Protein AF-0000000084334534 (afdb_homodimer)

Sequence (246 aa):
MKATKITYWITTAIVALMMLYSASAYLTQPAMAAAFKHLGYPDYFRIELAIGKITGAILLLVPLTARIKEWAYAGFAITFVSAFIAHSASGDPVPNRLMPLIFLILLIVSYITYHKQRKTTVQMKATKITYWITTAIVALMMLYSASAYLTQPAMAAAFKHLGYPDYFRIELAIGKITGAILLLVPLTARIKEWAYAGFAITFVSAFIAHSASGDPVPNRLMPLIFLILLIVSYITYHKQRKTTVQ

Organism: NCBI:txid1302689

Solvent-accessible surface area (backbone atoms only — not comparable to full-atom values): 12436 Å² total; per-residue (Å²): 112,68,64,44,53,51,51,21,51,52,31,42,47,52,53,29,50,50,33,40,50,50,21,51,40,49,74,70,36,70,68,41,54,53,51,35,46,69,56,32,41,39,67,68,55,48,51,51,50,21,54,48,31,42,52,32,28,52,49,65,70,45,96,64,58,69,71,61,40,46,38,28,51,40,52,50,50,53,50,24,54,49,46,25,50,42,28,54,77,56,65,50,58,66,69,67,30,45,49,31,49,54,52,41,51,36,49,50,51,20,50,54,31,49,52,54,51,51,58,57,65,76,98,111,69,65,44,53,50,51,21,51,52,32,43,48,51,53,29,52,50,34,40,51,50,21,50,40,50,75,70,35,68,67,41,55,53,50,35,46,68,57,34,41,40,69,69,54,48,50,50,49,22,54,49,32,42,52,31,27,51,49,64,70,47,96,66,56,69,70,60,39,46,37,27,52,40,53,50,48,52,49,24,54,49,46,25,50,41,29,54,77,56,66,50,59,67,70,66,28,44,47,31,49,55,52,41,51,36,48,51,51,20,50,54,31,50,53,54,50,51,57,58,67,76,98

InterPro domains:
  IPR016944 Uncharacterised conserved protein UCP030066 [PIRSF030066] (1-119)
  IPR032808 DoxX family [PF13564] (10-109)

Secondary structure (DSSP, 8-state):
-HHHHHHHHHHHHHHHHHHHHHHHHHHH-HHHHHHHHHHT--HHHHHHHHHHHHHHHHHHHS---HHHHHHHHHHHHHHHHHHHHHHHHTT--HHHHHHHHHHHHHHHHHHHHHHHHHHHHH-/-HHHHHHHHHHHHHHHHHHHHHHHHHHH-HHHHHHHHHHT--HHHHHHHHHHHHHHHHHHHS---HHHHHHHHHHHHHHHHHHHHHHHHTT--HHHHHHHHHHHHHHHHHHHHHHHHHHHHH-

pLDDT: mean 96.33, std 7.38, range [43.28, 98.94]

Nearest PDB structures (foldseek):
  9h9e-assembly1_C  TM=8.481E-01  e=4.111E-02  Homo sapiens
  8y7f-assembly1_A-2  TM=5.093E-01  e=3.432E+00  Marinitoga sp. 1155
  2yfb-assembly1_A  TM=4.587E-01  e=6.647E+00  Pseudomonas putida KT2440
  4etr-assembly1_A  TM=3.137E-01  e=2.404E+00  Pseudomonas aeruginosa PAO1
  5arn-assembly1_A  TM=5.901E-01  e=5.423E+00  Methylosinus trichosporium OB3b

Structure (mmCIF, N/CA/C/O backbone):
data_AF-0000000084334534-model_v1
#
loop_
_entity.id
_entity.type
_entity.pdbx_description
1 polymer 'DoxX-like family protein'
#
loop_
_atom_site.group_PDB
_atom_site.id
_atom_site.type_symbol
_atom_site.label_atom_id
_atom_site.label_alt_id
_atom_site.label_comp_id
_atom_site.label_asym_id
_atom_site.label_entity_id
_atom_site.label_seq_id
_atom_site.pdbx_PDB_ins_code
_atom_site.Cartn_x
_atom_site.Cartn_y
_atom_site.Cartn_z
_atom_site.occupancy
_atom_site.B_iso_or_equiv
_atom_site.auth_seq_id
_atom_site.auth_comp_id
_atom_site.auth_asym_id
_atom_site.auth_atom_id
_atom_site.pdbx_PDB_model_num
ATOM 1 N N . MET A 1 1 ? -22.375 19.625 10.641 1 80.81 1 MET A N 1
ATOM 2 C CA . MET A 1 1 ? -21.266 19.062 11.414 1 80.81 1 MET A CA 1
ATOM 3 C C . MET A 1 1 ? -21.594 17.641 11.875 1 80.81 1 MET A C 1
ATOM 5 O O . MET A 1 1 ? -20.797 16.734 11.68 1 80.81 1 MET A O 1
ATOM 9 N N . LYS A 1 2 ? -22.922 17.484 12.289 1 90.69 2 LYS A N 1
ATOM 10 C CA . LYS A 1 2 ? -23.344 16.188 12.805 1 90.69 2 LYS A CA 1
ATOM 11 C C . LYS A 1 2 ? -23.422 15.141 11.695 1 90.69 2 LYS A C 1
ATOM 13 O O . LYS A 1 2 ? -22.953 14.008 11.859 1 90.69 2 LYS A O 1
ATOM 18 N N . ALA A 1 3 ? -23.891 15.523 10.531 1 94.88 3 ALA A N 1
ATOM 19 C CA . ALA A 1 3 ? -24.047 14.625 9.391 1 94.88 3 ALA A CA 1
ATOM 20 C C . ALA A 1 3 ? -22.688 14.133 8.891 1 94.88 3 ALA A C 1
ATOM 22 O O . ALA A 1 3 ? -22.547 12.977 8.5 1 94.88 3 ALA A O 1
ATOM 23 N N . THR A 1 4 ? -21.781 14.953 8.898 1 96.44 4 THR A N 1
ATOM 24 C CA . THR A 1 4 ? -20.438 14.602 8.453 1 96.44 4 THR A CA 1
ATOM 25 C C . THR A 1 4 ? -19.812 13.555 9.383 1 96.44 4 THR A C 1
ATOM 27 O O . THR A 1 4 ? -19.219 12.578 8.914 1 96.44 4 THR A O 1
ATOM 30 N N . LYS A 1 5 ? -20 13.758 10.656 1 96.25 5 LYS A N 1
ATOM 31 C CA . LYS A 1 5 ? -19.469 12.82 11.641 1 96.25 5 LYS A CA 1
ATOM 32 C C . LYS A 1 5 ? -20.141 11.453 11.523 1 96.25 5 LYS A C 1
ATOM 34 O O . LYS A 1 5 ? -19.484 10.422 11.602 1 96.25 5 LYS A O 1
ATOM 39 N N . ILE A 1 6 ? -21.391 11.492 11.398 1 97.81 6 ILE A N 1
ATOM 40 C CA . ILE A 1 6 ? -22.156 10.258 11.266 1 97.81 6 ILE A CA 1
ATOM 41 C C . ILE A 1 6 ? -21.734 9.516 10.008 1 97.81 6 ILE A C 1
ATOM 43 O O . ILE A 1 6 ? -21.484 8.312 10.039 1 97.81 6 ILE A O 1
ATOM 47 N N . THR A 1 7 ? -21.688 10.234 8.883 1 98.25 7 THR A N 1
ATOM 48 C CA . THR A 1 7 ? -21.266 9.633 7.617 1 98.25 7 THR A CA 1
ATOM 49 C C . THR A 1 7 ? -19.859 9.039 7.738 1 98.25 7 THR A C 1
ATOM 51 O O . THR A 1 7 ? -19.609 7.93 7.266 1 98.25 7 THR A O 1
ATOM 54 N N . TYR A 1 8 ? -18.984 9.766 8.367 1 98 8 TYR A N 1
ATOM 55 C CA . TYR A 1 8 ? -17.625 9.297 8.578 1 98 8 TYR A CA 1
ATOM 56 C C . TYR A 1 8 ? -17.609 7.961 9.32 1 98 8 TYR A C 1
ATOM 58 O O . TYR A 1 8 ? -17 6.992 8.859 1 98 8 TYR A O 1
ATOM 66 N N . TRP A 1 9 ? -18.344 7.84 10.359 1 97.69 9 TRP A N 1
ATOM 67 C CA . TRP A 1 9 ? -18.266 6.66 11.211 1 97.69 9 TRP A CA 1
ATOM 68 C C . TRP A 1 9 ? -19 5.48 10.586 1 97.69 9 TRP A C 1
ATOM 70 O O . TRP A 1 9 ? -18.594 4.328 10.742 1 97.69 9 TRP A O 1
ATOM 80 N N . ILE A 1 10 ? -20 5.781 9.867 1 98.5 10 ILE A N 1
ATOM 81 C CA . ILE A 1 10 ? -20.734 4.703 9.203 1 98.5 10 ILE A CA 1
ATOM 82 C C . ILE A 1 10 ? -19.844 4.082 8.125 1 98.5 10 ILE A C 1
ATOM 84 O O . ILE A 1 10 ? -19.672 2.859 8.07 1 98.5 10 ILE A O 1
ATOM 88 N N . THR A 1 11 ? -19.297 4.891 7.27 1 98.75 11 THR A N 1
ATOM 89 C CA . THR A 1 11 ? -18.469 4.379 6.18 1 98.75 11 THR A CA 1
ATOM 90 C C . THR A 1 11 ? -17.203 3.748 6.723 1 98.75 11 THR A C 1
ATOM 92 O O . THR A 1 11 ? -16.781 2.682 6.266 1 98.75 11 THR A O 1
ATOM 95 N N . THR A 1 12 ? -16.641 4.355 7.746 1 98.62 12 THR A N 1
ATOM 96 C CA . THR A 1 12 ? -15.422 3.824 8.352 1 98.62 12 THR A CA 1
ATOM 97 C C . THR A 1 12 ? -15.695 2.475 9.016 1 98.62 12 THR A C 1
ATOM 99 O O . THR A 1 12 ? -14.93 1.525 8.836 1 98.62 12 THR A O 1
ATOM 102 N N . ALA A 1 13 ? -16.766 2.354 9.688 1 98.62 13 ALA A N 1
ATOM 103 C CA . ALA A 1 13 ? -17.109 1.116 10.383 1 98.62 13 ALA A CA 1
ATOM 104 C C . ALA A 1 13 ? -17.375 -0.012 9.398 1 98.62 13 ALA A C 1
ATOM 106 O O . ALA A 1 13 ? -16.969 -1.154 9.617 1 98.62 13 ALA A O 1
ATOM 107 N N . ILE A 1 14 ? -18.062 0.32 8.359 1 98.75 14 ILE A N 1
ATOM 108 C CA . ILE A 1 14 ? -18.375 -0.696 7.355 1 98.75 14 ILE A CA 1
ATOM 109 C C . ILE A 1 14 ? -17.078 -1.221 6.75 1 98.75 14 ILE A C 1
ATOM 111 O O . ILE A 1 14 ? -16.844 -2.434 6.688 1 98.75 14 ILE A O 1
ATOM 115 N N . VAL A 1 15 ? -16.203 -0.311 6.305 1 98.81 15 VAL A N 1
ATOM 116 C CA . VAL A 1 15 ? -14.938 -0.716 5.695 1 98.81 15 VAL A CA 1
ATOM 117 C C . VAL A 1 15 ? -14.125 -1.542 6.688 1 98.81 15 VAL A C 1
ATOM 119 O O . VAL A 1 15 ? -13.656 -2.637 6.359 1 98.81 15 VAL A O 1
ATOM 122 N N . ALA A 1 16 ? -13.984 -1.058 7.902 1 98.81 16 ALA A N 1
ATOM 123 C CA . ALA A 1 16 ? -13.172 -1.738 8.914 1 98.81 16 ALA A CA 1
ATOM 124 C C . ALA A 1 16 ? -13.734 -3.123 9.219 1 98.81 16 ALA A C 1
ATOM 126 O O . ALA A 1 16 ? -12.984 -4.105 9.281 1 98.81 16 ALA A O 1
ATOM 127 N N . LEU A 1 17 ? -15 -3.244 9.43 1 98.31 17 LEU A N 1
ATOM 128 C CA . LEU A 1 17 ? -15.633 -4.512 9.773 1 98.31 17 LEU A CA 1
ATOM 129 C C . LEU A 1 17 ? -15.484 -5.52 8.633 1 98.31 17 LEU A C 1
ATOM 131 O O . LEU A 1 17 ? -15.211 -6.695 8.867 1 98.31 17 LEU A O 1
ATOM 135 N N . MET A 1 18 ? -15.703 -5.086 7.484 1 98.44 18 MET A N 1
ATOM 136 C CA . MET A 1 18 ? -15.602 -5.988 6.34 1 98.44 18 MET A CA 1
ATOM 137 C C . MET A 1 18 ? -14.164 -6.422 6.113 1 98.44 18 MET A C 1
ATOM 139 O O . MET A 1 18 ? -13.906 -7.566 5.727 1 98.44 18 MET A O 1
ATOM 143 N N . MET A 1 19 ? -13.242 -5.5 6.344 1 98.75 19 MET A N 1
ATOM 144 C CA . MET A 1 19 ? -11.844 -5.887 6.203 1 98.75 19 MET A CA 1
ATOM 145 C C . MET A 1 19 ? -11.438 -6.871 7.293 1 98.75 19 MET A C 1
ATOM 147 O O . MET A 1 19 ? -10.648 -7.789 7.051 1 98.75 19 MET A O 1
ATOM 151 N N . LEU A 1 20 ? -11.922 -6.723 8.492 1 98.75 20 LEU A N 1
ATOM 152 C CA . LEU A 1 20 ? -11.648 -7.672 9.562 1 98.75 20 LEU A CA 1
ATOM 153 C C . LEU A 1 20 ? -12.266 -9.031 9.25 1 98.75 20 LEU A C 1
ATOM 155 O O . LEU A 1 20 ? -11.648 -10.07 9.484 1 98.75 20 LEU A O 1
ATOM 159 N N . TYR A 1 21 ? -13.453 -9.008 8.789 1 98.38 21 TYR A N 1
ATOM 160 C CA . TYR A 1 21 ? -14.094 -10.25 8.375 1 98.38 21 TYR A CA 1
ATOM 161 C C . TYR A 1 21 ? -13.297 -10.938 7.266 1 98.38 21 TYR A C 1
ATOM 163 O O . TYR A 1 21 ? -13.016 -12.133 7.34 1 98.38 21 TYR A O 1
ATOM 171 N N . SER A 1 22 ? -13.023 -10.164 6.238 1 98.31 22 SER A N 1
ATOM 172 C CA . SER A 1 22 ? -12.242 -10.688 5.125 1 98.31 22 SER A CA 1
ATOM 173 C C . SER A 1 22 ? -10.914 -11.273 5.609 1 98.31 22 SER A C 1
ATOM 175 O O . SER A 1 22 ? -10.516 -12.359 5.176 1 9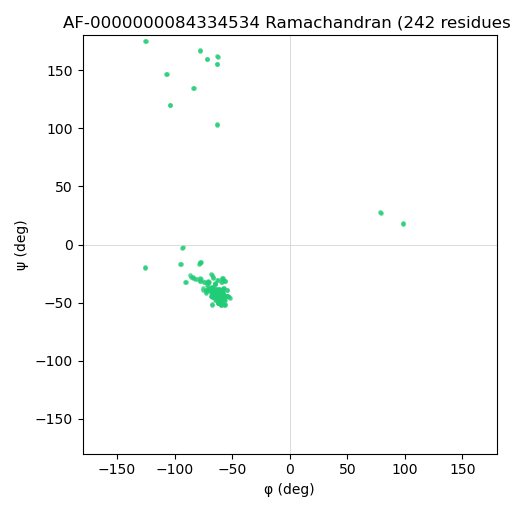8.31 22 SER A O 1
ATOM 177 N N . ALA A 1 23 ? -10.234 -10.562 6.504 1 98.75 23 ALA A N 1
ATOM 178 C CA . ALA A 1 23 ? -8.969 -11.047 7.051 1 98.75 23 ALA A CA 1
ATOM 179 C C . ALA A 1 23 ? -9.164 -12.359 7.793 1 98.75 23 ALA A C 1
ATOM 181 O O . ALA A 1 23 ? -8.367 -13.289 7.637 1 98.75 23 ALA A O 1
ATOM 182 N N . SER A 1 24 ? -10.188 -12.477 8.594 1 98.56 24 SER A N 1
ATOM 183 C CA . SER A 1 24 ? -10.492 -13.719 9.297 1 98.56 24 SER A CA 1
ATOM 184 C C . SER A 1 24 ? -10.742 -14.859 8.32 1 98.56 24 SER A C 1
ATOM 186 O O . SER A 1 24 ? -10.258 -15.977 8.523 1 98.56 24 SER A O 1
ATOM 188 N N . ALA A 1 25 ? -11.492 -14.594 7.309 1 98.56 25 ALA A N 1
ATOM 189 C CA . ALA A 1 25 ? -11.773 -15.609 6.297 1 98.56 25 ALA A CA 1
ATOM 190 C C . ALA A 1 25 ? -10.492 -16.062 5.602 1 98.56 25 ALA A C 1
ATOM 192 O O . ALA A 1 25 ? -10.297 -17.25 5.344 1 98.56 25 ALA A O 1
ATOM 193 N N . TYR A 1 26 ? -9.617 -15.023 5.285 1 98.69 26 TYR A N 1
ATOM 194 C CA . TYR A 1 26 ? -8.352 -15.336 4.629 1 98.69 26 TYR A CA 1
ATOM 195 C C . TYR A 1 26 ? -7.547 -16.328 5.453 1 98.69 26 TYR A C 1
ATOM 197 O O . TYR A 1 26 ? -6.836 -17.172 4.902 1 98.69 26 TYR A O 1
ATOM 205 N N . LEU A 1 27 ? -7.664 -16.297 6.766 1 98.5 27 LEU A N 1
ATOM 206 C CA . LEU A 1 27 ? -6.801 -17.078 7.652 1 98.5 27 LEU A CA 1
ATOM 207 C C . LEU A 1 27 ? -7.453 -18.406 8.023 1 98.5 27 LEU A C 1
ATOM 209 O O . LEU A 1 27 ? -6.773 -19.328 8.469 1 98.5 27 LEU A O 1
ATOM 213 N N . THR A 1 28 ? -8.766 -18.547 7.828 1 98.19 28 THR A N 1
ATOM 214 C CA . THR A 1 28 ? -9.414 -19.688 8.469 1 98.19 28 THR A CA 1
ATOM 215 C C . THR A 1 28 ? -10.18 -20.531 7.441 1 98.19 28 THR A C 1
ATOM 217 O O . THR A 1 28 ? -10.539 -21.672 7.711 1 98.19 28 THR A O 1
ATOM 220 N N . GLN A 1 29 ? -10.484 -19.969 6.309 1 98.12 29 GLN A N 1
ATOM 221 C CA . GLN A 1 29 ? -11.352 -20.672 5.359 1 98.12 29 GLN A CA 1
ATOM 222 C C . GLN A 1 29 ? -10.547 -21.25 4.199 1 98.12 29 GLN A C 1
ATOM 224 O O . GLN A 1 29 ? -9.984 -20.5 3.398 1 98.12 29 GLN A O 1
ATOM 229 N N . PRO A 1 30 ? -10.586 -22.5 4.023 1 97.44 30 PRO A N 1
ATOM 230 C CA . PRO A 1 30 ? -9.859 -23.125 2.914 1 97.44 30 PRO A CA 1
ATOM 231 C C . PRO A 1 30 ? -10.297 -22.594 1.552 1 97.44 30 PRO A C 1
ATOM 233 O O . PRO A 1 30 ? -9.492 -22.531 0.62 1 97.44 30 PRO A O 1
ATOM 236 N N . ALA A 1 31 ? -11.547 -22.234 1.453 1 97.62 31 ALA A N 1
ATOM 237 C CA . ALA A 1 31 ? -12.07 -21.688 0.2 1 97.62 31 ALA A CA 1
ATOM 238 C C . ALA A 1 31 ? -11.305 -20.438 -0.211 1 97.62 31 ALA A C 1
ATOM 240 O O . ALA A 1 31 ? -11.164 -20.156 -1.402 1 97.62 31 ALA A O 1
ATOM 241 N N . MET A 1 32 ? -10.789 -19.734 0.742 1 97.94 32 MET A N 1
ATOM 242 C CA . MET A 1 32 ? -10.047 -18.5 0.429 1 97.94 32 MET A CA 1
ATOM 243 C C . MET A 1 32 ? -8.672 -18.844 -0.133 1 97.94 32 MET A C 1
ATOM 245 O O . MET A 1 32 ? -8.172 -18.141 -1.02 1 97.94 32 MET A O 1
ATOM 249 N N . ALA A 1 33 ? -8.07 -19.844 0.412 1 97.44 33 ALA A N 1
ATOM 250 C CA . ALA A 1 33 ? -6.805 -20.297 -0.173 1 97.44 33 ALA A CA 1
ATOM 251 C C . ALA A 1 33 ? -6.984 -20.656 -1.643 1 97.44 33 ALA A C 1
ATOM 253 O O . ALA A 1 33 ? -6.156 -20.297 -2.482 1 97.44 33 ALA A O 1
ATOM 254 N N . ALA A 1 34 ? -8.07 -21.359 -1.969 1 97.94 34 ALA A N 1
ATOM 255 C CA . ALA A 1 34 ? -8.367 -21.734 -3.348 1 97.94 34 ALA A CA 1
ATOM 256 C C . ALA A 1 34 ? -8.633 -20.5 -4.207 1 97.94 34 ALA A C 1
ATOM 258 O O . ALA A 1 34 ? -8.234 -20.453 -5.375 1 97.94 34 ALA A O 1
ATOM 259 N N . ALA A 1 35 ? -9.305 -19.516 -3.656 1 97.88 35 ALA A N 1
ATOM 260 C CA . ALA A 1 35 ? -9.602 -18.281 -4.375 1 97.88 35 ALA A CA 1
ATOM 261 C C . ALA A 1 35 ? -8.32 -17.531 -4.719 1 97.88 35 ALA A C 1
ATOM 263 O O . ALA A 1 35 ? -8.188 -16.984 -5.82 1 97.88 35 ALA A O 1
ATOM 264 N N . PHE A 1 36 ? -7.395 -17.516 -3.766 1 98.56 36 PHE A N 1
ATOM 265 C CA . PHE A 1 36 ? -6.125 -16.844 -4.023 1 98.56 36 PHE A CA 1
ATOM 266 C C . PHE A 1 36 ? -5.332 -17.578 -5.094 1 98.56 36 PHE A C 1
ATOM 268 O O . PHE A 1 36 ? -4.703 -16.953 -5.949 1 98.56 36 PHE A O 1
ATOM 275 N N . LYS A 1 37 ? -5.344 -18.875 -5 1 98 37 LYS A N 1
ATOM 276 C CA . LYS A 1 37 ? -4.707 -19.656 -6.059 1 98 37 LYS A CA 1
ATOM 277 C C . LYS A 1 37 ? -5.324 -19.344 -7.422 1 98 37 LYS A C 1
ATOM 279 O O . LYS A 1 37 ? -4.605 -19.188 -8.414 1 98 37 LYS A O 1
ATOM 284 N N . HIS A 1 38 ? -6.641 -19.312 -7.461 1 98.38 38 HIS A N 1
ATOM 285 C CA . HIS A 1 38 ? -7.34 -18.953 -8.688 1 98.38 38 HIS A CA 1
ATOM 286 C C . HIS A 1 38 ? -6.855 -17.609 -9.227 1 98.38 38 HIS A C 1
ATOM 288 O O . HIS A 1 38 ? -6.695 -17.438 -10.438 1 98.38 38 HIS A O 1
ATOM 294 N N . LEU A 1 39 ? -6.605 -16.672 -8.32 1 98.5 39 LEU A N 1
ATOM 295 C CA . LEU A 1 39 ? -6.148 -15.336 -8.719 1 98.5 39 LEU A CA 1
ATOM 296 C C . LEU A 1 39 ? -4.668 -15.352 -9.078 1 98.5 39 LEU A C 1
ATOM 298 O O . LEU A 1 39 ? -4.141 -14.367 -9.594 1 98.5 39 LEU A O 1
ATOM 302 N N . GLY A 1 40 ? -3.957 -16.406 -8.711 1 98.5 40 GLY A N 1
ATOM 303 C CA . GLY A 1 40 ? -2.551 -16.547 -9.055 1 98.5 40 GLY A CA 1
ATOM 304 C C . GLY A 1 40 ? -1.619 -16.141 -7.926 1 98.5 40 GLY A C 1
ATOM 305 O O . GLY A 1 40 ? -0.441 -15.867 -8.156 1 98.5 40 GLY A O 1
ATOM 306 N N . TYR A 1 41 ? -2.127 -16.094 -6.754 1 98.75 41 TYR A N 1
ATOM 307 C CA . TYR A 1 41 ? -1.316 -15.602 -5.645 1 98.75 41 TYR A CA 1
ATOM 308 C C . TYR A 1 41 ? -0.902 -16.75 -4.727 1 98.75 41 TYR A C 1
ATOM 310 O O . TYR A 1 41 ? -1.668 -17.688 -4.512 1 98.75 41 TYR A O 1
ATOM 318 N N . PRO A 1 42 ? 0.269 -16.594 -4.184 1 98.56 42 PRO A N 1
ATOM 319 C CA . PRO A 1 42 ? 0.731 -17.609 -3.232 1 98.56 42 PRO A CA 1
ATOM 320 C C . PRO A 1 42 ? 0.102 -17.453 -1.851 1 98.56 42 PRO A C 1
ATOM 322 O O . PRO A 1 42 ? -0.417 -16.375 -1.521 1 98.56 42 PRO A O 1
ATOM 325 N N . ASP A 1 43 ? 0.261 -18.453 -1.035 1 98.12 43 ASP A N 1
ATOM 326 C CA . ASP A 1 43 ? -0.373 -18.5 0.28 1 98.12 43 ASP A CA 1
ATOM 327 C C . ASP A 1 43 ? 0.229 -17.438 1.207 1 98.12 43 ASP A C 1
ATOM 329 O O . ASP A 1 43 ? -0.478 -16.859 2.029 1 98.12 43 ASP A O 1
ATOM 333 N N . TYR A 1 44 ? 1.446 -17.281 1.163 1 98.5 44 TYR A N 1
ATOM 334 C CA . TYR A 1 44 ? 2.059 -16.328 2.082 1 98.5 44 TYR A CA 1
ATOM 335 C C . TYR A 1 44 ? 1.545 -14.914 1.826 1 98.5 44 TYR A C 1
ATOM 337 O O . TYR A 1 44 ? 1.492 -14.094 2.742 1 98.5 44 TYR A O 1
ATOM 345 N N . PHE A 1 45 ? 1.211 -14.641 0.572 1 98.75 45 PHE A N 1
ATOM 346 C CA . PHE A 1 45 ? 0.651 -13.328 0.272 1 98.75 45 PHE A CA 1
ATOM 347 C C . PHE A 1 45 ? -0.731 -13.172 0.895 1 98.75 45 PHE 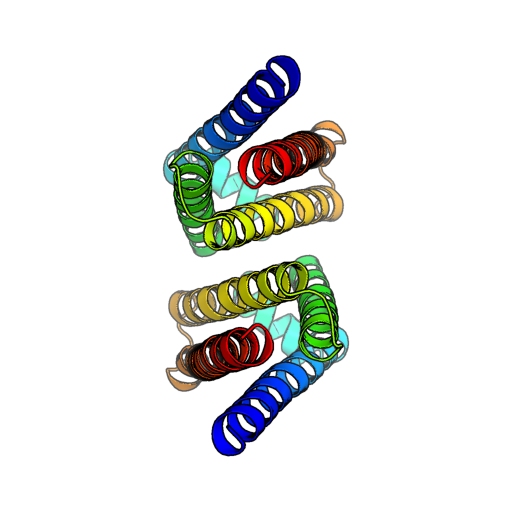A C 1
ATOM 349 O O . PHE A 1 45 ? -1.065 -12.109 1.423 1 98.75 45 PHE A O 1
ATOM 356 N N . ARG A 1 46 ? -1.547 -14.164 0.787 1 98.81 46 ARG A N 1
ATOM 357 C CA . ARG A 1 46 ? -2.855 -14.164 1.435 1 98.81 46 ARG A CA 1
ATOM 358 C C . ARG A 1 46 ? -2.73 -13.852 2.922 1 98.81 46 ARG A C 1
ATOM 360 O O . ARG A 1 46 ? -3.475 -13.023 3.449 1 98.81 46 ARG A O 1
ATOM 367 N N . ILE A 1 47 ? -1.798 -14.461 3.576 1 98.75 47 ILE A N 1
ATOM 368 C CA . ILE A 1 47 ? -1.585 -14.273 5.008 1 98.75 47 ILE A CA 1
ATOM 369 C C . ILE A 1 47 ? -1.102 -12.844 5.273 1 98.75 47 ILE A C 1
ATOM 371 O O . ILE A 1 47 ? -1.583 -12.188 6.191 1 98.75 47 ILE A O 1
ATOM 375 N N . GLU A 1 48 ? -0.167 -12.43 4.457 1 98.75 48 GLU A N 1
ATOM 376 C CA . GLU A 1 48 ? 0.335 -11.07 4.574 1 98.75 48 GLU A CA 1
ATOM 377 C C . GLU A 1 48 ? -0.796 -10.047 4.441 1 98.75 48 GLU A C 1
ATOM 379 O O . GLU A 1 48 ? -0.874 -9.094 5.219 1 98.75 48 GLU A O 1
ATOM 384 N N . LEU A 1 49 ? -1.63 -10.234 3.426 1 98.81 49 LEU A N 1
ATOM 385 C CA . LEU A 1 49 ? -2.744 -9.328 3.182 1 98.81 49 LEU A CA 1
ATOM 386 C C . LEU A 1 49 ? -3.713 -9.328 4.359 1 98.81 49 LEU A C 1
ATOM 388 O O . LEU A 1 49 ? -4.23 -8.273 4.742 1 98.81 49 LEU A O 1
ATOM 392 N N . ALA A 1 50 ? -3.961 -10.484 4.934 1 98.88 50 ALA A N 1
ATOM 393 C CA . ALA A 1 50 ? -4.824 -10.578 6.109 1 98.88 50 ALA A CA 1
ATOM 394 C C . ALA A 1 50 ? -4.277 -9.75 7.262 1 98.88 50 ALA A C 1
ATOM 396 O O . ALA A 1 50 ? -5.016 -8.984 7.895 1 98.88 50 ALA A O 1
ATOM 397 N N . ILE A 1 51 ? -3.037 -9.859 7.527 1 98.81 51 ILE A N 1
ATOM 398 C CA . ILE A 1 51 ? -2.395 -9.102 8.594 1 98.81 51 ILE A CA 1
ATOM 399 C C . ILE A 1 51 ? -2.492 -7.609 8.289 1 98.81 51 ILE A C 1
ATOM 401 O O . ILE A 1 51 ? -2.775 -6.805 9.18 1 98.81 51 ILE A O 1
ATOM 405 N N . GLY A 1 52 ? -2.238 -7.27 7.031 1 98.69 52 GLY A N 1
ATOM 406 C CA . GLY A 1 52 ? -2.389 -5.883 6.617 1 98.69 52 GLY A CA 1
ATOM 407 C C . GLY A 1 52 ? -3.787 -5.34 6.84 1 98.69 52 GLY A C 1
ATOM 408 O O . GLY A 1 52 ? -3.953 -4.219 7.32 1 98.69 52 GLY A O 1
ATOM 409 N N . LYS A 1 53 ? -4.781 -6.113 6.48 1 98.88 53 LYS A N 1
ATOM 410 C CA . LYS A 1 53 ? -6.176 -5.699 6.633 1 98.88 53 LYS A CA 1
ATOM 411 C C . LYS A 1 53 ? -6.527 -5.484 8.102 1 98.88 53 LYS A C 1
ATOM 413 O O . LYS A 1 53 ? -7.207 -4.516 8.445 1 98.88 53 LYS A O 1
ATOM 418 N N . ILE A 1 54 ? -6.094 -6.352 8.938 1 98.81 54 ILE A N 1
ATOM 419 C CA . ILE A 1 54 ? -6.34 -6.219 10.367 1 98.81 54 ILE A CA 1
ATOM 420 C C . ILE A 1 54 ? -5.68 -4.945 10.891 1 98.81 54 ILE A C 1
ATOM 422 O O . ILE A 1 54 ? -6.316 -4.145 11.578 1 98.81 54 ILE A O 1
ATOM 426 N N . THR A 1 55 ? -4.434 -4.781 10.57 1 98.62 55 THR A N 1
ATOM 427 C CA . THR A 1 55 ? -3.689 -3.6 10.992 1 98.62 55 THR A CA 1
ATOM 428 C C . THR A 1 55 ? -4.379 -2.324 10.516 1 98.62 55 THR A C 1
ATOM 430 O O . THR A 1 55 ? -4.613 -1.408 11.305 1 98.62 55 THR A O 1
ATOM 433 N N . GLY A 1 56 ? -4.719 -2.24 9.195 1 98.56 56 GLY A N 1
ATOM 434 C CA . GLY A 1 56 ? -5.387 -1.071 8.641 1 98.56 56 GLY A CA 1
ATOM 435 C C . GLY A 1 56 ? -6.711 -0.77 9.312 1 98.56 56 GLY A C 1
ATOM 436 O O . GLY A 1 56 ? -7.031 0.393 9.57 1 98.56 56 GLY A O 1
ATOM 437 N N . ALA A 1 57 ? -7.453 -1.827 9.562 1 98.69 57 ALA A N 1
ATOM 438 C CA . ALA A 1 57 ? -8.75 -1.648 10.211 1 98.69 57 ALA A CA 1
ATOM 439 C C . ALA A 1 57 ? -8.594 -1.049 11.602 1 98.69 57 ALA A C 1
ATOM 441 O O . ALA A 1 57 ? -9.32 -0.124 11.977 1 98.69 57 ALA A O 1
ATOM 442 N N . ILE A 1 58 ? -7.664 -1.535 12.375 1 98 58 ILE A N 1
ATOM 443 C CA . ILE A 1 58 ? -7.402 -1.018 13.711 1 98 58 ILE A CA 1
ATOM 444 C C . ILE A 1 58 ? -6.984 0.449 13.625 1 98 58 ILE A C 1
ATOM 446 O O . ILE A 1 58 ? -7.516 1.295 14.352 1 98 58 ILE A O 1
ATOM 450 N N . LEU A 1 59 ? -6.105 0.757 12.688 1 97.75 59 LEU A N 1
ATOM 451 C CA . LEU A 1 59 ? -5.609 2.121 12.539 1 97.75 59 LEU A CA 1
ATOM 452 C C . LEU A 1 59 ? -6.734 3.066 12.125 1 97.75 59 LEU A C 1
ATOM 454 O O . LEU A 1 59 ? -6.746 4.234 12.523 1 97.75 59 LEU A O 1
ATOM 458 N N . LEU A 1 60 ? -7.652 2.582 11.367 1 97.06 60 LEU A N 1
ATOM 459 C CA . LEU A 1 60 ? -8.766 3.408 10.906 1 97.06 60 LEU A CA 1
ATOM 460 C C . LEU A 1 60 ? -9.719 3.719 12.055 1 97.06 60 LEU A C 1
ATOM 462 O O . LEU A 1 60 ? -10.312 4.797 12.102 1 97.06 60 LEU A O 1
ATOM 466 N N . LEU A 1 61 ? -9.852 2.809 12.984 1 97.12 61 LEU A N 1
ATOM 467 C CA . LEU A 1 61 ? -10.891 2.92 14 1 97.12 61 LEU A CA 1
ATOM 468 C C . LEU A 1 61 ? -10.383 3.67 15.219 1 97.12 61 LEU A C 1
ATOM 470 O O . LEU A 1 61 ? -11.156 4.32 15.922 1 97.12 61 LEU A O 1
ATOM 474 N N . VAL A 1 62 ? -9.117 3.527 15.516 1 95.75 62 VAL A N 1
ATOM 475 C CA . VAL A 1 62 ? -8.547 4.121 16.719 1 95.75 62 VAL A CA 1
ATOM 476 C C . VAL A 1 62 ? -8.18 5.582 16.453 1 95.75 62 VAL A C 1
ATOM 478 O O . VAL A 1 62 ? -7.707 5.922 15.367 1 95.75 62 VAL A O 1
ATOM 481 N N . PRO A 1 63 ? -8.539 6.508 17.406 1 91.38 63 PRO A N 1
ATOM 482 C CA . PRO A 1 63 ? -8.172 7.914 17.219 1 91.38 63 PRO A CA 1
ATOM 483 C C . PRO A 1 63 ? -6.664 8.133 17.203 1 91.38 63 PRO A C 1
ATOM 485 O O . PRO A 1 63 ? -6 8 18.234 1 91.38 63 PRO A O 1
ATOM 488 N N . LEU A 1 64 ? -6.145 8.312 16.078 1 93.38 64 LEU A N 1
ATOM 489 C CA . LEU A 1 64 ? -4.715 8.547 15.883 1 93.38 64 LEU A CA 1
ATOM 490 C C . LEU A 1 64 ? -4.469 9.828 15.109 1 93.38 64 LEU A C 1
ATOM 492 O O . LEU A 1 64 ? -5.418 10.531 14.742 1 93.38 64 LEU A O 1
ATOM 496 N N . THR A 1 65 ? -3.248 10.148 14.984 1 92.94 65 THR A N 1
ATOM 497 C CA . THR A 1 65 ? -2.883 11.359 14.25 1 92.94 65 THR A CA 1
ATOM 498 C C . THR A 1 65 ? -3.311 11.242 12.789 1 92.94 65 THR A C 1
ATOM 500 O O . THR A 1 65 ? -3.457 10.141 12.258 1 92.94 65 THR A O 1
ATOM 503 N N . ALA A 1 66 ? -3.516 12.297 12.133 1 93.75 66 ALA A N 1
ATOM 504 C CA . ALA A 1 66 ? -3.906 12.352 10.727 1 93.75 66 ALA A CA 1
ATOM 505 C C . ALA A 1 66 ? -2.887 11.633 9.844 1 93.75 66 ALA A C 1
ATOM 507 O O . ALA A 1 66 ? -3.256 10.984 8.859 1 93.75 66 ALA A O 1
ATOM 508 N N . ARG A 1 67 ? -1.67 11.766 10.195 1 94.94 67 ARG A N 1
ATOM 509 C CA . ARG A 1 67 ? -0.601 11.141 9.422 1 94.94 67 ARG A CA 1
ATOM 510 C C . ARG A 1 67 ? -0.765 9.625 9.383 1 94.94 67 ARG A C 1
ATOM 512 O O . ARG A 1 67 ? -0.66 9.008 8.32 1 94.94 67 ARG A O 1
ATOM 519 N N . ILE A 1 68 ? -1.039 9 10.5 1 96.38 68 ILE A N 1
ATOM 520 C CA . ILE A 1 68 ? -1.229 7.559 10.586 1 96.38 68 ILE A CA 1
ATOM 521 C C . ILE A 1 68 ? -2.484 7.152 9.82 1 96.38 68 ILE A C 1
ATOM 523 O O . ILE A 1 68 ? -2.498 6.125 9.141 1 96.38 68 ILE A O 1
ATOM 527 N N . LYS A 1 69 ? -3.465 7.941 9.922 1 97.19 69 LYS A N 1
ATOM 528 C CA . LYS A 1 69 ? -4.695 7.672 9.18 1 97.19 69 LYS A CA 1
ATOM 529 C C . LYS A 1 69 ? -4.438 7.668 7.672 1 97.19 69 LYS A C 1
ATOM 531 O O . LYS A 1 69 ? -5.012 6.855 6.941 1 97.19 69 LYS A O 1
ATOM 536 N N . GLU A 1 70 ? -3.57 8.594 7.23 1 97.81 70 GLU A N 1
ATOM 537 C CA . GLU A 1 70 ? -3.234 8.641 5.809 1 97.81 70 GLU A CA 1
ATOM 538 C C . GLU A 1 70 ? -2.646 7.312 5.34 1 97.81 70 GLU A C 1
ATOM 540 O O . GLU A 1 70 ? -2.934 6.859 4.23 1 97.81 70 GLU A O 1
ATOM 545 N N . TRP A 1 71 ? -1.838 6.73 6.184 1 98.12 71 TRP A N 1
ATOM 546 C CA . TRP A 1 71 ? -1.204 5.465 5.824 1 98.12 71 TRP A CA 1
ATOM 547 C C . TRP A 1 71 ? -2.234 4.348 5.734 1 98.12 71 TRP A C 1
ATOM 549 O O . TRP A 1 71 ? -2.143 3.479 4.863 1 98.12 71 TRP A O 1
ATOM 559 N N . ALA A 1 72 ? -3.164 4.312 6.637 1 98.38 72 ALA A N 1
ATOM 560 C CA . ALA A 1 72 ? -4.238 3.32 6.59 1 98.38 72 ALA A CA 1
ATOM 561 C C . ALA A 1 72 ? -5.082 3.484 5.332 1 98.38 72 ALA A C 1
ATOM 563 O O . ALA A 1 72 ? -5.391 2.502 4.652 1 98.38 72 ALA A O 1
ATOM 564 N N . TYR A 1 73 ? -5.441 4.695 5.02 1 98.69 73 TYR A N 1
ATOM 565 C CA . TYR A 1 73 ? -6.223 4.969 3.82 1 98.69 73 TYR A CA 1
ATOM 566 C C . TYR A 1 73 ? -5.457 4.562 2.566 1 98.69 73 TYR A C 1
ATOM 568 O O . TYR A 1 73 ? -6.035 3.982 1.643 1 98.69 73 TYR A O 1
ATOM 576 N N . ALA A 1 74 ? -4.188 4.852 2.533 1 98.44 74 ALA A N 1
ATOM 577 C CA . ALA A 1 74 ? -3.371 4.484 1.382 1 98.44 74 ALA A CA 1
ATOM 578 C C . ALA A 1 74 ? -3.322 2.969 1.205 1 98.44 74 ALA A C 1
ATOM 580 O O . ALA A 1 74 ? -3.5 2.461 0.095 1 98.44 74 ALA A O 1
ATOM 581 N N . GLY A 1 75 ? -3.059 2.301 2.307 1 98.56 75 GLY A N 1
ATOM 582 C CA . GLY A 1 75 ? -3.012 0.848 2.25 1 98.56 75 GLY A CA 1
ATOM 583 C C . GLY A 1 75 ? -4.297 0.229 1.738 1 98.56 75 GLY A C 1
ATOM 584 O O . GLY A 1 75 ? -4.27 -0.649 0.874 1 98.56 75 GLY A O 1
ATOM 585 N N . PHE A 1 76 ? -5.41 0.679 2.211 1 98.88 76 PHE A N 1
ATOM 586 C CA . PHE A 1 76 ? -6.688 0.111 1.799 1 98.88 76 PHE A CA 1
ATOM 587 C C . PHE A 1 76 ? -7.027 0.524 0.371 1 98.88 76 PHE A C 1
ATOM 589 O O . PHE A 1 76 ? -7.617 -0.254 -0.382 1 98.88 76 PHE A O 1
ATOM 596 N N . ALA A 1 77 ? -6.746 1.747 0.011 1 98.81 77 ALA A N 1
ATOM 597 C CA . ALA A 1 77 ? -6.973 2.158 -1.372 1 98.81 77 ALA A CA 1
ATOM 598 C C . ALA A 1 77 ? -6.199 1.271 -2.342 1 98.81 77 ALA A C 1
ATOM 600 O O . ALA A 1 77 ? -6.75 0.808 -3.346 1 98.81 77 ALA A O 1
ATOM 601 N N . ILE A 1 78 ? -4.922 1.04 -2.023 1 98.62 78 ILE A N 1
ATOM 602 C CA . ILE A 1 78 ? -4.09 0.177 -2.854 1 98.62 78 ILE A CA 1
ATOM 603 C C . ILE A 1 78 ? -4.684 -1.229 -2.895 1 98.62 78 ILE A C 1
ATOM 605 O O . ILE A 1 78 ? -4.754 -1.85 -3.957 1 98.62 78 ILE A O 1
ATOM 609 N N . THR A 1 79 ? -5.141 -1.72 -1.737 1 98.75 79 THR A N 1
ATOM 610 C CA . THR A 1 79 ? -5.723 -3.055 -1.645 1 98.75 79 THR A CA 1
ATOM 611 C C . THR A 1 79 ? -6.957 -3.172 -2.535 1 98.75 79 THR A C 1
ATOM 613 O O . THR A 1 79 ? -7.094 -4.133 -3.293 1 98.75 79 THR A O 1
ATOM 616 N N . PHE A 1 80 ? -7.824 -2.242 -2.527 1 98.88 80 PHE A N 1
ATOM 617 C CA . PHE A 1 80 ? -9.078 -2.324 -3.26 1 98.88 80 PHE A CA 1
ATOM 618 C C . PHE A 1 80 ? -8.844 -2.174 -4.758 1 98.88 80 PHE A C 1
ATOM 620 O O . PHE A 1 80 ? -9.477 -2.863 -5.562 1 98.88 8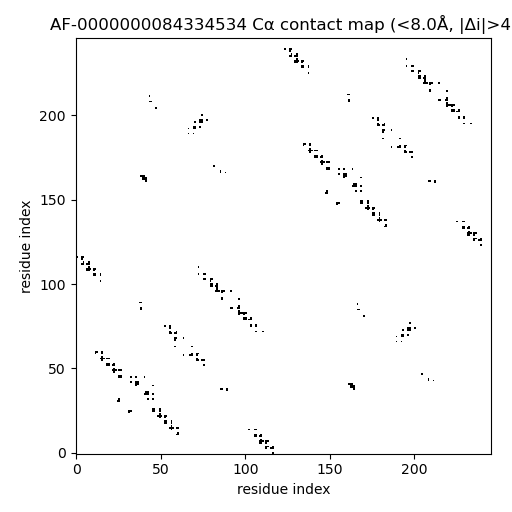0 PHE A O 1
ATOM 627 N N . VAL A 1 81 ? -7.988 -1.274 -5.152 1 98.75 81 VAL A N 1
ATOM 628 C CA . VAL A 1 81 ? -7.641 -1.139 -6.566 1 98.75 81 VAL A CA 1
ATOM 629 C C . VAL A 1 81 ? -7.016 -2.438 -7.07 1 98.75 81 VAL A C 1
ATOM 631 O O . VAL A 1 81 ? -7.371 -2.928 -8.148 1 98.75 81 VAL A O 1
ATOM 634 N N . SER A 1 82 ? -6.105 -2.998 -6.305 1 98.81 82 SER A N 1
ATOM 635 C CA . SER A 1 82 ? -5.43 -4.234 -6.688 1 98.81 82 SER A CA 1
ATOM 636 C C . SER A 1 82 ? -6.418 -5.395 -6.777 1 98.81 82 SER A C 1
ATOM 638 O O . SER A 1 82 ? -6.297 -6.25 -7.66 1 98.81 82 SER A O 1
ATOM 640 N N . ALA A 1 83 ? -7.336 -5.461 -5.82 1 98.75 83 ALA A N 1
ATOM 641 C CA . ALA A 1 83 ? -8.352 -6.512 -5.859 1 98.75 83 ALA A CA 1
ATOM 642 C C . ALA A 1 83 ? -9.188 -6.418 -7.133 1 98.75 83 ALA A C 1
ATOM 644 O O . ALA A 1 83 ? -9.484 -7.438 -7.766 1 98.75 83 ALA A O 1
ATOM 645 N N . PHE A 1 84 ? -9.578 -5.219 -7.477 1 98.81 84 PHE A N 1
ATOM 646 C CA . PHE A 1 84 ? -10.32 -5.023 -8.719 1 98.81 84 PHE A CA 1
ATOM 647 C C . PHE A 1 84 ? -9.523 -5.543 -9.906 1 98.81 84 PHE A C 1
ATOM 649 O O . PHE A 1 84 ? -10.062 -6.242 -10.766 1 98.81 84 PHE A O 1
ATOM 656 N N . ILE A 1 85 ? -8.266 -5.234 -10.008 1 98.75 85 ILE A N 1
ATOM 657 C CA . ILE A 1 85 ? -7.398 -5.66 -11.102 1 98.75 85 ILE A CA 1
ATOM 658 C C . ILE A 1 85 ? -7.281 -7.184 -11.102 1 98.75 85 ILE A C 1
ATOM 660 O O . ILE A 1 85 ? -7.375 -7.82 -12.156 1 98.75 85 ILE A O 1
ATOM 664 N N . ALA A 1 86 ? -7.082 -7.77 -9.938 1 98.75 86 ALA A N 1
ATOM 665 C CA . ALA A 1 86 ? -6.914 -9.211 -9.82 1 98.75 86 ALA A CA 1
ATOM 666 C C . ALA A 1 86 ? -8.148 -9.953 -10.328 1 98.75 86 ALA A C 1
ATOM 668 O O . ALA A 1 86 ? -8.039 -10.891 -11.125 1 98.75 86 ALA A O 1
ATOM 669 N N . HIS A 1 87 ? -9.32 -9.578 -9.859 1 98.75 87 HIS A N 1
ATOM 670 C CA . HIS A 1 87 ? -10.555 -10.227 -10.281 1 98.75 87 HIS A CA 1
ATOM 671 C C . HIS A 1 87 ? -10.789 -10.047 -11.773 1 98.75 87 HIS A C 1
ATOM 673 O O . HIS A 1 87 ? -11.266 -10.969 -12.445 1 98.75 87 HIS A O 1
ATOM 679 N N . SER A 1 88 ? -10.516 -8.875 -12.305 1 98.62 88 SER A N 1
ATOM 680 C CA . SER A 1 88 ? -10.688 -8.609 -13.727 1 98.62 88 SER A CA 1
ATOM 681 C C . SER A 1 88 ? -9.719 -9.43 -14.57 1 98.62 88 SER A C 1
ATOM 683 O O . SER A 1 88 ? -10.117 -10.039 -15.562 1 98.62 88 SER A O 1
ATOM 685 N N . ALA A 1 89 ? -8.461 -9.492 -14.164 1 98.38 89 ALA A N 1
ATOM 686 C CA . ALA A 1 89 ? -7.422 -10.219 -14.906 1 98.38 89 ALA A CA 1
ATOM 687 C C . ALA A 1 89 ? -7.672 -11.719 -14.859 1 98.38 89 ALA A C 1
ATOM 689 O O . ALA A 1 89 ? -7.25 -12.453 -15.766 1 98.38 89 ALA A O 1
ATOM 690 N N . SER A 1 90 ? -8.352 -12.156 -13.844 1 98.12 90 SER A N 1
ATOM 691 C CA . SER A 1 90 ? -8.57 -13.586 -13.664 1 98.12 90 SER A CA 1
ATOM 692 C C . SER A 1 90 ? -9.891 -14.031 -14.281 1 98.12 90 SER A C 1
ATOM 694 O O . SER A 1 90 ? -10.281 -15.195 -14.156 1 98.12 90 SER A O 1
ATOM 696 N N . GLY A 1 91 ? -10.609 -13.023 -14.812 1 98 91 GLY A N 1
ATOM 697 C CA . GLY A 1 91 ? -11.836 -13.359 -15.531 1 98 91 GLY A CA 1
ATOM 698 C C . GLY A 1 91 ? -13.008 -13.648 -14.617 1 98 91 GLY A C 1
ATOM 699 O O . GLY A 1 91 ? -13.906 -14.406 -14.977 1 98 91 GLY A O 1
ATOM 700 N N . ASP A 1 92 ? -12.938 -13.078 -13.531 1 98.31 92 ASP A N 1
ATOM 701 C CA . ASP A 1 92 ? -14.023 -13.312 -12.586 1 98.31 92 ASP A CA 1
ATOM 702 C C . ASP A 1 92 ? -15.305 -12.617 -13.039 1 98.31 92 ASP A C 1
ATOM 704 O O . ASP A 1 92 ? -15.258 -11.641 -13.781 1 98.31 92 ASP A O 1
ATOM 708 N N . PRO A 1 93 ? -16.469 -13.086 -12.516 1 98.25 93 PRO A N 1
ATOM 709 C CA . PRO A 1 93 ? -17.75 -12.445 -12.852 1 98.25 93 PRO A CA 1
ATOM 710 C C . PRO A 1 93 ? -17.812 -10.992 -12.375 1 98.25 93 PRO A C 1
ATOM 712 O O . PRO A 1 93 ? -17.047 -10.586 -11.5 1 98.25 93 PRO A O 1
ATOM 715 N N . VAL A 1 94 ? -18.688 -10.227 -12.891 1 97.56 94 VAL A N 1
ATOM 716 C CA . VAL A 1 94 ? -18.812 -8.781 -12.703 1 97.56 94 VAL A CA 1
ATOM 717 C C . VAL A 1 94 ? -19.016 -8.469 -11.227 1 97.56 94 VAL A C 1
ATOM 719 O O . VAL A 1 94 ? -18.359 -7.57 -10.68 1 97.56 94 VAL A O 1
ATOM 722 N N . PRO A 1 95 ? -19.844 -9.203 -10.492 1 97.38 95 PRO A N 1
ATOM 723 C CA . PRO A 1 95 ? -20.031 -8.867 -9.078 1 97.38 95 PRO A CA 1
ATOM 724 C C . PRO A 1 95 ? -18.719 -8.938 -8.273 1 97.38 95 PRO A C 1
ATOM 726 O O . PRO A 1 95 ? -18.484 -8.109 -7.395 1 97.38 95 PRO A O 1
ATOM 729 N N . ASN A 1 96 ? -17.875 -9.906 -8.547 1 96.88 96 ASN A N 1
ATOM 730 C CA . ASN A 1 96 ? -16.578 -10.039 -7.867 1 96.88 96 ASN A CA 1
ATOM 731 C C . ASN A 1 96 ? -15.664 -8.859 -8.18 1 96.88 96 ASN A C 1
ATOM 733 O O . ASN A 1 96 ? -14.898 -8.43 -7.32 1 96.88 96 ASN A O 1
ATOM 737 N N . ARG A 1 97 ? -15.773 -8.336 -9.398 1 98.06 97 ARG A N 1
ATOM 738 C CA . ARG A 1 97 ? -14.953 -7.207 -9.836 1 98.06 97 ARG A CA 1
ATOM 739 C C . ARG A 1 97 ? -15.43 -5.902 -9.203 1 98.06 97 ARG A C 1
ATOM 741 O O . ARG A 1 97 ? -14.625 -5.031 -8.875 1 98.06 97 ARG A O 1
ATOM 748 N N . LEU A 1 98 ? -16.703 -5.793 -8.961 1 98.12 98 LEU A N 1
ATOM 749 C CA . LEU A 1 98 ? -17.297 -4.531 -8.523 1 98.12 98 LEU A CA 1
ATOM 750 C C . LEU A 1 98 ? -17.203 -4.379 -7.008 1 98.12 98 LEU A C 1
ATOM 752 O O . LEU A 1 98 ? -17.172 -3.26 -6.492 1 98.12 98 LEU A O 1
ATOM 756 N N . MET A 1 99 ? -17.172 -5.445 -6.332 1 98.06 99 MET A N 1
ATOM 757 C CA . MET A 1 99 ? -17.188 -5.387 -4.875 1 98.06 99 MET A CA 1
ATOM 758 C C . MET A 1 99 ? -16.047 -4.535 -4.344 1 98.06 99 MET A C 1
ATOM 760 O O . MET A 1 99 ? -16.266 -3.615 -3.553 1 98.06 99 MET A O 1
ATOM 764 N N . PRO A 1 100 ? -14.812 -4.801 -4.754 1 98.62 100 PRO A N 1
ATOM 765 C CA . PRO A 1 100 ? -13.727 -3.949 -4.246 1 98.62 100 PRO A CA 1
ATOM 766 C C . PRO A 1 100 ? -13.93 -2.475 -4.586 1 98.62 100 PRO A C 1
ATOM 768 O O . PRO A 1 100 ? -13.516 -1.599 -3.822 1 98.62 100 PRO A O 1
ATOM 771 N N . LEU A 1 101 ? -14.57 -2.146 -5.652 1 98.81 101 LEU A N 1
ATOM 772 C CA . LEU A 1 101 ? -14.82 -0.759 -6.023 1 98.81 101 LEU A CA 1
ATOM 773 C C . LEU A 1 101 ? -15.844 -0.124 -5.09 1 98.81 101 LEU A C 1
ATOM 775 O O . LEU A 1 101 ? -15.766 1.07 -4.793 1 98.81 101 LEU A O 1
ATOM 779 N N . ILE A 1 102 ? -16.812 -0.895 -4.734 1 98.75 102 ILE A N 1
ATOM 780 C CA . ILE A 1 102 ? -17.797 -0.411 -3.766 1 98.75 102 ILE A CA 1
ATOM 781 C C . ILE A 1 102 ? -17.094 -0.018 -2.469 1 98.75 102 ILE A C 1
ATOM 783 O O . ILE A 1 102 ? -17.328 1.065 -1.93 1 98.75 102 ILE A O 1
ATOM 787 N N . PHE A 1 103 ? -16.172 -0.834 -2.021 1 98.69 103 PHE A N 1
ATOM 788 C CA . PHE A 1 103 ? -15.445 -0.537 -0.796 1 98.69 103 PHE A CA 1
ATOM 789 C C . PHE A 1 103 ? -14.5 0.637 -1.002 1 98.69 103 PHE A C 1
ATOM 791 O O . PHE A 1 103 ? -14.266 1.421 -0.08 1 98.69 103 PHE A O 1
ATOM 798 N N . LEU A 1 104 ? -13.984 0.742 -2.221 1 98.88 104 LEU A N 1
ATOM 799 C CA . LEU A 1 104 ? -13.156 1.902 -2.521 1 98.88 104 LEU A CA 1
ATOM 800 C C . LEU A 1 104 ? -13.961 3.191 -2.426 1 98.88 104 LEU A C 1
ATOM 802 O O . LEU A 1 104 ? -13.484 4.191 -1.891 1 98.88 104 LEU A O 1
ATOM 806 N N . ILE A 1 105 ? -15.203 3.182 -2.904 1 98.88 105 ILE A N 1
ATOM 807 C CA . ILE A 1 105 ? -16.078 4.348 -2.828 1 98.88 105 ILE A CA 1
ATOM 808 C C . ILE A 1 105 ? -16.375 4.68 -1.367 1 98.88 105 ILE A C 1
ATOM 810 O O . ILE A 1 105 ? -16.297 5.84 -0.959 1 98.88 105 ILE A O 1
ATOM 814 N N . LEU A 1 106 ? -16.703 3.686 -0.574 1 98.88 106 LEU A N 1
ATOM 815 C CA . LEU A 1 106 ? -16.922 3.904 0.85 1 98.88 106 LEU A CA 1
ATOM 816 C C . LEU A 1 106 ? -15.695 4.504 1.514 1 98.88 106 LEU A C 1
ATOM 818 O O . LEU A 1 106 ? -15.812 5.395 2.359 1 98.88 106 LEU A O 1
ATOM 822 N N . LEU A 1 107 ? -14.539 3.996 1.133 1 98.94 107 LEU A N 1
ATOM 823 C CA . LEU A 1 107 ? -13.289 4.504 1.684 1 98.94 107 LEU A CA 1
ATOM 824 C C . LEU A 1 107 ? -13.086 5.969 1.312 1 98.94 107 LEU A C 1
ATOM 826 O O . LEU A 1 107 ? -12.633 6.766 2.137 1 98.94 107 LEU A O 1
ATOM 830 N N . ILE A 1 108 ? -13.383 6.312 0.075 1 98.88 108 ILE A N 1
ATOM 831 C CA . ILE A 1 108 ? -13.242 7.684 -0.402 1 98.88 108 ILE A CA 1
ATOM 832 C C . ILE A 1 108 ? -14.164 8.602 0.39 1 98.88 108 ILE A C 1
ATOM 834 O O . ILE A 1 108 ? -13.758 9.688 0.81 1 98.88 108 ILE A O 1
ATOM 838 N N . VAL A 1 109 ? -15.391 8.172 0.605 1 98.81 109 VAL A N 1
ATOM 839 C CA . VAL A 1 109 ? -16.344 8.961 1.39 1 98.81 109 VAL A CA 1
ATOM 840 C C . VAL A 1 109 ? -15.82 9.117 2.816 1 98.81 109 VAL A C 1
ATOM 842 O O . VAL A 1 109 ? -15.852 10.219 3.379 1 98.81 109 VAL A O 1
ATOM 845 N N . SER A 1 110 ? -15.367 8.039 3.408 1 98.69 110 SER A N 1
ATOM 846 C CA . SER A 1 110 ? -14.766 8.094 4.734 1 98.69 110 SER A CA 1
ATOM 847 C C . SER A 1 110 ? -13.625 9.109 4.781 1 98.69 110 SER A C 1
ATOM 849 O O . SER A 1 110 ? -13.547 9.922 5.703 1 98.69 110 SER A O 1
ATOM 851 N N . TYR A 1 111 ? -12.805 9.086 3.768 1 98.62 111 TYR A N 1
ATOM 852 C CA . TYR A 1 111 ? -11.633 9.945 3.691 1 98.62 111 TYR A CA 1
ATOM 853 C C . TYR A 1 111 ? -12.039 11.414 3.605 1 98.62 111 TYR A C 1
ATOM 855 O O . TYR A 1 111 ? -11.484 12.258 4.312 1 98.62 111 TYR A O 1
ATOM 863 N N . ILE A 1 112 ? -12.961 11.734 2.742 1 98.19 112 ILE A N 1
ATOM 864 C CA . ILE A 1 112 ? -13.414 13.102 2.529 1 98.19 112 ILE A CA 1
ATOM 865 C C . ILE A 1 112 ? -14.039 13.648 3.812 1 98.19 112 ILE A C 1
ATOM 867 O O . ILE A 1 112 ? -13.734 14.766 4.227 1 98.19 112 ILE A O 1
ATOM 871 N N . THR A 1 113 ? -1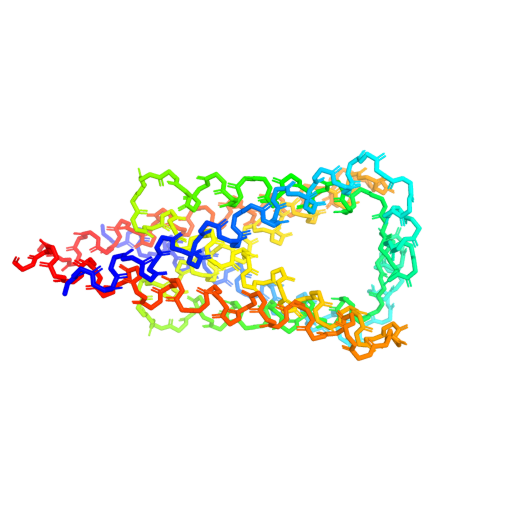4.891 12.828 4.43 1 97.75 113 THR A N 1
ATOM 872 C CA . THR A 1 113 ? -15.57 13.289 5.633 1 97.75 113 THR A CA 1
ATOM 873 C C . THR A 1 113 ? -14.602 13.375 6.809 1 97.75 113 THR A C 1
ATOM 875 O O . THR A 1 113 ? -14.75 14.219 7.691 1 97.75 113 THR A O 1
ATOM 878 N N . TYR A 1 114 ? -13.578 12.484 6.844 1 96.81 114 TYR A N 1
ATOM 879 C CA . TYR A 1 114 ? -12.516 12.578 7.844 1 96.81 114 TYR A CA 1
ATOM 880 C C . TYR A 1 114 ? -11.828 13.93 7.789 1 96.81 114 TYR A C 1
ATOM 882 O O . TYR A 1 114 ? -11.688 14.602 8.812 1 96.81 114 TYR A O 1
ATOM 890 N N . HIS A 1 115 ? -11.477 14.414 6.613 1 95.81 115 HIS A N 1
ATOM 891 C CA . HIS A 1 115 ? -10.727 15.656 6.461 1 95.81 115 HIS A CA 1
ATOM 892 C C . HIS A 1 115 ? -11.641 16.859 6.641 1 95.81 115 HIS A C 1
ATOM 894 O O . HIS A 1 115 ? -11.188 17.922 7.086 1 95.81 115 HIS A O 1
ATOM 900 N N . LYS A 1 116 ? -12.914 16.703 6.32 1 94.62 116 LYS A N 1
ATOM 901 C CA . LYS A 1 116 ? -13.867 17.781 6.582 1 94.62 116 LYS A CA 1
ATOM 902 C C . LYS A 1 116 ? -14 18.047 8.078 1 94.62 116 LYS A C 1
ATOM 904 O O . LYS A 1 116 ? -14.102 19.188 8.508 1 94.62 116 LYS A O 1
ATOM 909 N N . GLN A 1 117 ? -13.984 17.047 8.867 1 92.19 117 GLN A N 1
ATOM 910 C CA . GLN A 1 117 ? -14.086 17.172 10.32 1 92.19 117 GLN A CA 1
ATOM 911 C C . GLN A 1 117 ? -12.836 17.828 10.898 1 92.19 117 GLN A C 1
ATOM 913 O O . GLN A 1 117 ? -12.922 18.609 11.859 1 92.19 117 GLN A O 1
ATOM 918 N N . ARG A 1 118 ? -11.742 17.5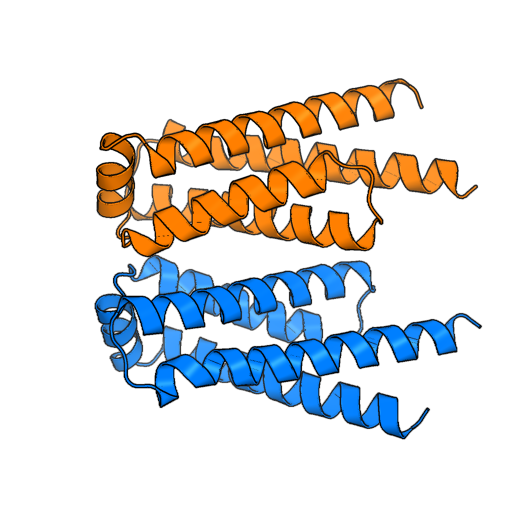31 10.391 1 88.25 118 ARG A N 1
ATOM 919 C CA . ARG A 1 118 ? -10.484 18.047 10.914 1 88.25 118 ARG A CA 1
ATOM 920 C C . ARG A 1 118 ? -10.328 19.531 10.594 1 88.25 118 ARG A C 1
ATOM 922 O O . ARG A 1 118 ? -9.688 20.266 11.344 1 88.25 118 ARG A O 1
ATOM 929 N N . LYS A 1 119 ? -10.773 19.938 9.531 1 84.25 119 LYS A N 1
ATOM 930 C CA . LYS A 1 119 ? -10.734 21.344 9.18 1 84.25 119 LYS A CA 1
ATOM 931 C C . LYS A 1 119 ? -11.633 22.172 10.094 1 84.25 119 LYS A C 1
ATOM 933 O O . LYS A 1 119 ? -11.32 23.312 10.422 1 84.25 119 LYS A O 1
ATOM 938 N N . THR A 1 120 ? -12.633 21.594 10.57 1 74.25 120 THR A N 1
ATOM 939 C CA . THR A 1 120 ? -13.578 22.312 11.406 1 74.25 120 THR A CA 1
ATOM 940 C C . THR A 1 120 ? -13.094 22.359 12.852 1 74.25 120 THR A C 1
ATOM 942 O O . THR A 1 120 ? -13.453 23.281 13.609 1 74.25 120 THR A O 1
ATOM 945 N N . THR A 1 121 ? -12.32 21.344 13.203 1 64.12 121 THR A N 1
ATOM 946 C CA . THR A 1 121 ? -11.867 21.328 14.586 1 64.12 121 THR A CA 1
ATOM 947 C C . THR A 1 121 ? -10.656 22.234 14.773 1 64.12 121 THR A C 1
ATOM 949 O O . THR A 1 121 ? -10.414 22.734 15.875 1 64.12 121 THR A O 1
ATOM 952 N N . VAL A 1 122 ? -9.805 22.453 13.797 1 59.75 122 VAL A N 1
ATOM 953 C CA . VAL A 1 122 ? -8.648 23.328 13.922 1 59.75 122 VAL A CA 1
ATOM 954 C C . VAL A 1 122 ? -9.086 24.797 13.805 1 59.75 122 VAL A C 1
ATOM 956 O O . VAL A 1 122 ? -8.336 25.703 14.156 1 59.75 122 VAL A O 1
ATOM 959 N N . GLN A 1 123 ? -10.227 25.188 13.328 1 43.28 123 GLN A N 1
ATOM 960 C CA . GLN A 1 123 ? -10.703 26.562 13.391 1 43.28 123 GLN A CA 1
ATOM 961 C C . GLN A 1 123 ? -11.344 26.859 14.742 1 43.28 123 GLN A C 1
ATOM 963 O O . GLN A 1 123 ? -12.047 26.016 15.297 1 43.28 123 GLN A O 1
ATOM 968 N N . MET B 1 1 ? 20.766 22.328 8.859 1 81.06 1 MET B N 1
ATOM 969 C CA . MET B 1 1 ? 19.688 22.5 7.887 1 81.06 1 MET B CA 1
ATOM 970 C C . MET B 1 1 ? 20.125 21.984 6.516 1 81.06 1 MET B C 1
ATOM 972 O O . MET B 1 1 ? 19.406 21.188 5.902 1 81.06 1 MET B O 1
ATOM 976 N N . LYS B 1 2 ? 21.438 22.328 6.188 1 90.19 2 LYS B N 1
ATOM 977 C CA . LYS B 1 2 ? 21.938 21.922 4.875 1 90.19 2 LYS B CA 1
ATOM 978 C C . LYS B 1 2 ? 22.141 20.422 4.801 1 90.19 2 LYS B C 1
ATOM 980 O O . LYS B 1 2 ? 21.766 19.781 3.809 1 90.19 2 LYS B O 1
ATOM 985 N N . ALA B 1 3 ? 22.625 19.781 5.887 1 95.25 3 ALA B N 1
ATOM 986 C CA . ALA B 1 3 ? 22.891 18.344 5.93 1 95.25 3 ALA B CA 1
ATOM 987 C C . ALA B 1 3 ? 21.594 17.547 5.824 1 95.25 3 ALA B C 1
ATOM 989 O O . ALA B 1 3 ? 21.547 16.5 5.176 1 95.25 3 ALA B O 1
ATOM 990 N N . THR B 1 4 ? 20.594 18.016 6.414 1 96.5 4 THR B N 1
ATOM 991 C CA . THR B 1 4 ? 19.297 17.344 6.379 1 96.5 4 THR B CA 1
ATOM 992 C C . THR B 1 4 ? 18.719 17.359 4.965 1 96.5 4 THR B C 1
ATOM 994 O O . THR B 1 4 ? 18.219 16.344 4.488 1 96.5 4 THR B O 1
ATOM 997 N N . LYS B 1 5 ? 18.828 18.484 4.312 1 96.31 5 LYS B N 1
ATOM 998 C CA . LYS B 1 5 ? 18.328 18.609 2.943 1 96.31 5 LYS B CA 1
ATOM 999 C C . LYS B 1 5 ? 19.109 17.703 1.995 1 96.31 5 LYS B C 1
ATOM 1001 O O . LYS B 1 5 ? 18.531 17.047 1.124 1 96.31 5 LYS B O 1
ATOM 1006 N N . ILE B 1 6 ? 20.375 17.719 2.148 1 97.81 6 ILE B N 1
ATOM 1007 C CA . ILE B 1 6 ? 21.234 16.891 1.306 1 97.81 6 ILE B CA 1
ATOM 1008 C C . ILE B 1 6 ? 20.906 15.422 1.524 1 97.81 6 ILE B C 1
ATOM 1010 O O . ILE B 1 6 ? 20.734 14.664 0.563 1 97.81 6 ILE B O 1
ATOM 1014 N N . THR B 1 7 ? 20.828 15.008 2.783 1 98.25 7 THR B N 1
ATOM 1015 C CA . THR B 1 7 ? 20.5 13.625 3.111 1 98.25 7 THR B CA 1
ATOM 1016 C C . THR B 1 7 ? 19.141 13.234 2.533 1 98.25 7 THR B C 1
ATOM 1018 O O . THR B 1 7 ? 19 12.148 1.97 1 98.25 7 THR B O 1
ATOM 1021 N N . TYR B 1 8 ? 18.188 14.102 2.658 1 98 8 TYR B N 1
ATOM 1022 C CA . TYR B 1 8 ? 16.859 13.867 2.111 1 98 8 TYR B CA 1
ATOM 1023 C C . TYR B 1 8 ? 16.922 13.594 0.614 1 98 8 TYR B C 1
ATOM 1025 O O . TYR B 1 8 ? 16.406 12.578 0.139 1 98 8 TYR B O 1
ATOM 1033 N N . TRP B 1 9 ? 17.625 14.375 -0.115 1 97.69 9 TRP B N 1
ATOM 1034 C CA . TRP B 1 9 ? 17.594 14.273 -1.57 1 97.69 9 TRP B CA 1
ATOM 1035 C C . TRP B 1 9 ? 18.438 13.094 -2.049 1 97.69 9 TRP B C 1
ATOM 1037 O O . TRP B 1 9 ? 18.125 12.461 -3.055 1 97.69 9 TRP B O 1
ATOM 1047 N N . ILE B 1 10 ? 19.453 12.805 -1.323 1 98.5 10 ILE B N 1
ATOM 1048 C CA . ILE B 1 10 ? 20.281 11.664 -1.703 1 98.5 10 ILE B CA 1
ATOM 1049 C C . ILE B 1 10 ? 19.484 10.375 -1.523 1 98.5 10 ILE B C 1
ATOM 1051 O O . ILE B 1 10 ? 19.406 9.547 -2.439 1 98.5 10 ILE B O 1
ATOM 1055 N N . THR B 1 11 ? 18.906 10.195 -0.375 1 98.75 11 THR B N 1
ATOM 1056 C CA . THR B 1 11 ? 18.156 8.977 -0.101 1 98.75 11 THR B CA 1
ATOM 1057 C C . THR B 1 11 ? 16.906 8.898 -0.976 1 98.75 11 THR B C 1
ATOM 1059 O O . THR B 1 11 ? 16.594 7.836 -1.516 1 98.75 11 THR B O 1
ATOM 1062 N N . THR B 1 12 ? 16.281 10.023 -1.173 1 98.62 12 THR B N 1
ATOM 1063 C CA . THR B 1 12 ? 15.078 10.062 -2.01 1 98.62 12 THR B CA 1
ATOM 1064 C C . THR B 1 12 ? 15.422 9.734 -3.459 1 98.62 12 THR B C 1
ATOM 1066 O O . THR B 1 12 ? 14.734 8.938 -4.102 1 98.62 12 THR B O 1
ATOM 1069 N N . ALA B 1 13 ? 16.469 10.258 -3.947 1 98.62 13 ALA B N 1
ATOM 1070 C CA . ALA B 1 13 ? 16.875 10.031 -5.332 1 98.62 13 ALA B CA 1
ATOM 1071 C C . ALA B 1 13 ? 17.266 8.57 -5.559 1 98.62 13 ALA B C 1
ATOM 1073 O O . ALA B 1 13 ? 16.938 7.988 -6.59 1 98.62 13 ALA B O 1
ATOM 1074 N N . ILE B 1 14 ? 17.969 8.039 -4.621 1 98.75 14 ILE B N 1
ATOM 1075 C CA . ILE B 1 14 ? 18.375 6.641 -4.754 1 98.75 14 ILE B CA 1
ATOM 1076 C C . ILE B 1 14 ? 17.141 5.746 -4.809 1 98.75 14 ILE B C 1
ATOM 1078 O O . ILE B 1 14 ? 17.016 4.914 -5.711 1 98.75 14 ILE B O 1
ATOM 1082 N N . VAL B 1 15 ? 16.219 5.918 -3.857 1 98.81 15 VAL B N 1
ATOM 1083 C CA . VAL B 1 15 ? 15.016 5.098 -3.822 1 98.81 15 VAL B CA 1
ATOM 1084 C C . VAL B 1 15 ? 14.227 5.277 -5.117 1 98.81 15 VAL B C 1
ATOM 1086 O O . VAL B 1 15 ? 13.859 4.297 -5.766 1 98.81 15 VAL B O 1
ATOM 1089 N N . ALA B 1 16 ? 14.008 6.512 -5.523 1 98.81 16 ALA B N 1
ATOM 1090 C CA . ALA B 1 16 ? 13.219 6.793 -6.715 1 98.81 16 ALA B CA 1
ATOM 1091 C C . ALA B 1 16 ? 13.867 6.195 -7.961 1 98.81 16 ALA B C 1
ATOM 1093 O O . ALA B 1 16 ? 13.188 5.566 -8.781 1 98.81 16 ALA B O 1
ATOM 1094 N N . LEU B 1 17 ? 15.133 6.375 -8.148 1 98.31 17 LEU B N 1
ATOM 1095 C CA . LEU B 1 17 ? 15.844 5.883 -9.32 1 98.31 17 LEU B CA 1
ATOM 1096 C C . LEU B 1 17 ? 15.812 4.359 -9.375 1 98.31 17 LEU B C 1
ATOM 1098 O O . LEU B 1 17 ? 15.617 3.773 -10.445 1 98.31 17 LEU B O 1
ATOM 1102 N N . MET B 1 18 ? 16.047 3.764 -8.312 1 98.44 18 MET B N 1
ATOM 1103 C CA . MET B 1 18 ? 16.047 2.303 -8.281 1 98.44 18 MET B CA 1
ATOM 1104 C C . MET B 1 18 ? 14.648 1.744 -8.516 1 98.44 18 MET B C 1
ATOM 1106 O O . MET B 1 18 ? 14.492 0.702 -9.148 1 98.44 18 MET B O 1
ATOM 1110 N N . MET B 1 19 ? 13.664 2.441 -7.98 1 98.69 19 MET B N 1
ATOM 1111 C CA . MET B 1 19 ? 12.297 1.984 -8.234 1 98.69 19 MET B CA 1
ATOM 1112 C C . MET B 1 19 ? 11.93 2.168 -9.703 1 98.69 19 MET B C 1
ATOM 1114 O O . MET B 1 19 ? 11.219 1.337 -10.273 1 98.69 19 MET B O 1
ATOM 1118 N N . LEU B 1 20 ? 12.352 3.219 -10.328 1 98.75 20 LEU B N 1
ATOM 1119 C CA . LEU B 1 20 ? 12.109 3.418 -11.758 1 98.75 20 LEU B CA 1
ATOM 1120 C C . LEU B 1 20 ? 12.836 2.365 -12.578 1 98.75 20 LEU B C 1
ATOM 1122 O O . LEU B 1 20 ? 12.281 1.838 -13.547 1 98.75 20 LEU B O 1
ATOM 1126 N N . TYR B 1 21 ? 14.039 2.109 -12.227 1 98.38 21 TYR B N 1
ATOM 1127 C CA . TYR B 1 21 ? 14.781 1.048 -12.898 1 98.38 21 TYR B CA 1
ATOM 1128 C C . TYR B 1 21 ? 14.07 -0.293 -12.742 1 98.38 21 TYR B C 1
ATOM 1130 O O . TYR B 1 21 ? 13.883 -1.02 -13.719 1 98.38 21 TYR B O 1
ATOM 1138 N N . SER B 1 22 ? 13.773 -0.607 -11.508 1 98.31 22 SER B N 1
ATOM 1139 C CA . SER B 1 22 ? 13.07 -1.856 -11.227 1 98.31 22 SER B CA 1
ATOM 1140 C C . SER B 1 22 ? 11.773 -1.956 -12.031 1 98.31 22 SER B C 1
ATOM 1142 O O . SER B 1 22 ? 11.477 -3.006 -12.602 1 98.31 22 SER B O 1
ATOM 1144 N N . ALA B 1 23 ? 11.008 -0.861 -12.07 1 98.75 23 ALA B N 1
ATOM 1145 C CA . ALA B 1 23 ? 9.766 -0.84 -12.836 1 98.75 23 ALA B CA 1
ATOM 1146 C C . ALA B 1 23 ? 10.031 -1.095 -14.32 1 98.75 23 ALA B C 1
ATOM 1148 O O . ALA B 1 23 ? 9.312 -1.862 -14.961 1 98.75 23 ALA B O 1
ATOM 1149 N N . SER B 1 24 ? 11.039 -0.481 -14.891 1 98.56 24 SER B N 1
ATOM 1150 C CA . SER B 1 24 ? 11.398 -0.706 -16.281 1 98.56 24 SER B CA 1
ATOM 1151 C C . SER B 1 24 ? 11.773 -2.164 -16.531 1 98.56 24 SER B C 1
ATOM 1153 O O . SER B 1 24 ? 11.359 -2.756 -17.531 1 98.56 24 SER B O 1
ATOM 1155 N N . ALA B 1 25 ? 12.539 -2.715 -15.648 1 98.56 25 ALA B N 1
ATOM 1156 C CA . ALA B 1 25 ? 12.93 -4.117 -15.773 1 98.56 25 ALA B CA 1
ATOM 1157 C C . ALA B 1 25 ? 11.703 -5.031 -15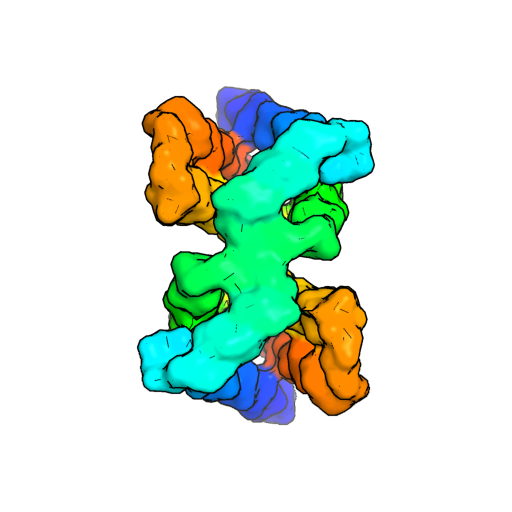.719 1 98.56 25 ALA B C 1
ATOM 1159 O O . ALA B 1 25 ? 11.609 -6 -16.484 1 98.56 25 ALA B O 1
ATOM 1160 N N . TYR B 1 26 ? 10.773 -4.68 -14.75 1 98.69 26 TYR B N 1
ATOM 1161 C CA . TYR B 1 26 ? 9.555 -5.477 -14.617 1 98.69 26 TYR B CA 1
ATOM 1162 C C . TYR B 1 26 ? 8.797 -5.531 -15.93 1 98.69 26 TYR B C 1
ATOM 1164 O O . TYR B 1 26 ? 8.164 -6.543 -16.25 1 98.69 26 TYR B O 1
ATOM 1172 N N . LEU B 1 27 ? 8.859 -4.504 -16.734 1 98.5 27 LEU B N 1
ATOM 1173 C CA . LEU B 1 27 ? 8.023 -4.375 -17.922 1 98.5 27 LEU B CA 1
ATOM 1174 C C . LEU B 1 27 ? 8.758 -4.883 -19.172 1 98.5 27 LEU B C 1
ATOM 1176 O O . LEU B 1 27 ? 8.125 -5.176 -20.188 1 98.5 27 LEU B O 1
ATOM 1180 N N . THR B 1 28 ? 10.078 -5.027 -19.109 1 98.19 28 THR B N 1
ATOM 1181 C CA . THR B 1 28 ? 10.789 -5.211 -20.375 1 98.19 28 THR B CA 1
ATOM 1182 C C . THR B 1 28 ? 11.641 -6.473 -20.344 1 98.19 28 THR B C 1
ATOM 1184 O O . THR B 1 28 ? 12.078 -6.965 -21.375 1 98.19 28 THR B O 1
ATOM 1187 N N . GLN B 1 29 ? 11.961 -6.969 -19.188 1 98.12 29 GLN B N 1
ATOM 1188 C CA . GLN B 1 29 ? 12.906 -8.078 -19.094 1 98.12 29 GLN B CA 1
ATOM 1189 C C . GLN B 1 29 ? 12.188 -9.391 -18.812 1 98.12 29 GLN B C 1
ATOM 1191 O O . GLN B 1 29 ? 11.602 -9.578 -17.75 1 98.12 29 GLN B O 1
ATOM 1196 N N . PRO B 1 30 ? 12.32 -10.328 -19.656 1 97.44 30 PRO B N 1
ATOM 1197 C CA . PRO B 1 30 ? 11.68 -11.625 -19.453 1 97.44 30 PRO B CA 1
ATOM 1198 C C . PRO B 1 30 ? 12.133 -12.305 -18.156 1 97.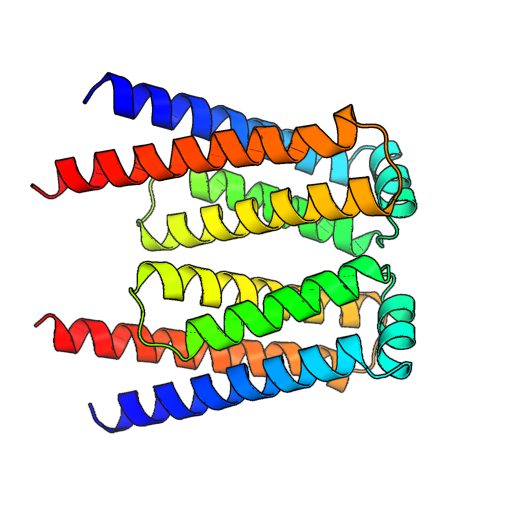44 30 PRO B C 1
ATOM 1200 O O . PRO B 1 30 ? 11.352 -13.039 -17.547 1 97.44 30 PRO B O 1
ATOM 1203 N N . ALA B 1 31 ? 13.352 -12.07 -17.781 1 97.62 31 ALA B N 1
ATOM 1204 C CA . ALA B 1 31 ? 13.875 -12.648 -16.547 1 97.62 31 ALA B CA 1
ATOM 1205 C C . ALA B 1 31 ? 13.039 -12.227 -15.344 1 97.62 31 ALA B C 1
ATOM 1207 O O . ALA B 1 31 ? 12.914 -12.969 -14.375 1 97.62 31 ALA B O 1
ATOM 1208 N N . MET B 1 32 ? 12.445 -11.078 -15.43 1 97.94 32 MET B N 1
ATOM 1209 C CA . MET B 1 32 ? 11.633 -10.602 -14.312 1 97.94 32 MET B CA 1
ATOM 1210 C C . MET B 1 32 ? 10.297 -11.336 -14.258 1 97.94 32 MET B C 1
ATOM 1212 O O . MET B 1 32 ? 9.781 -11.617 -13.172 1 97.94 32 MET B O 1
ATOM 1216 N N . ALA B 1 33 ? 9.742 -11.609 -15.406 1 97.44 33 ALA B N 1
ATOM 1217 C CA . ALA B 1 33 ? 8.539 -12.43 -15.414 1 97.44 33 ALA B CA 1
ATOM 1218 C C . ALA B 1 33 ? 8.789 -13.789 -14.758 1 97.44 33 ALA B C 1
ATOM 1220 O O . ALA B 1 33 ? 7.965 -14.266 -13.977 1 97.44 33 ALA B O 1
ATOM 1221 N N . ALA B 1 34 ? 9.93 -14.398 -15.055 1 97.94 34 ALA B N 1
ATOM 1222 C CA . ALA B 1 34 ? 10.305 -15.672 -14.453 1 97.94 34 ALA B CA 1
ATOM 1223 C C . ALA B 1 34 ? 10.5 -15.531 -12.945 1 97.94 34 ALA B C 1
ATOM 1225 O O . ALA B 1 34 ? 10.148 -16.438 -12.18 1 97.94 34 ALA B O 1
ATOM 1226 N N . ALA B 1 35 ? 11.094 -14.438 -12.516 1 97.88 35 ALA B N 1
ATOM 1227 C CA . ALA B 1 35 ? 11.32 -14.18 -11.094 1 97.88 35 ALA B CA 1
ATOM 1228 C C . ALA B 1 35 ? 10 -14.062 -10.336 1 97.88 35 ALA B C 1
ATOM 1230 O O . ALA B 1 35 ? 9.867 -14.57 -9.227 1 97.88 35 ALA B O 1
ATOM 1231 N N . PHE B 1 36 ? 9.047 -13.383 -10.969 1 98.56 36 PHE B N 1
ATOM 1232 C CA . PHE B 1 36 ? 7.742 -13.25 -10.328 1 98.56 36 PHE B CA 1
ATOM 1233 C C . PHE B 1 36 ? 7.039 -14.602 -10.242 1 98.56 36 PHE B C 1
ATOM 1235 O O . PHE B 1 36 ? 6.398 -14.906 -9.234 1 98.56 36 PHE B O 1
ATOM 1242 N N . LYS B 1 37 ? 7.141 -15.352 -11.305 1 98 37 LYS B N 1
ATOM 1243 C CA . LYS B 1 37 ? 6.598 -16.703 -11.25 1 98 37 LYS B CA 1
ATOM 1244 C C . LYS B 1 37 ? 7.238 -17.516 -10.117 1 98 37 LYS B C 1
ATOM 1246 O O . LYS B 1 37 ? 6.547 -18.234 -9.398 1 98 37 LYS B O 1
ATOM 1251 N N . HIS B 1 38 ? 8.547 -17.422 -10.031 1 98.38 38 HIS B N 1
ATOM 1252 C CA . HIS B 1 38 ? 9.258 -18.094 -8.9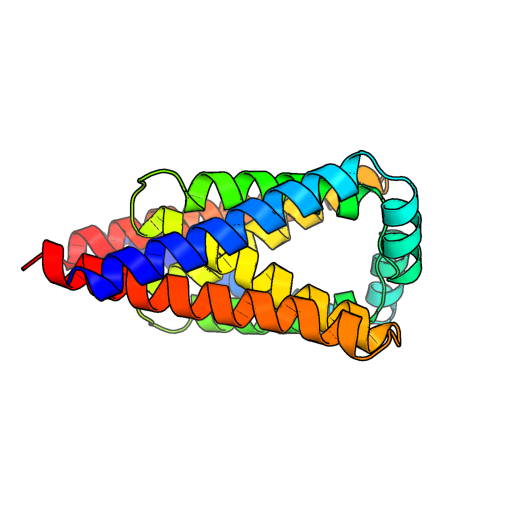45 1 98.38 38 HIS B CA 1
ATOM 1253 C C . HIS B 1 38 ? 8.695 -17.688 -7.59 1 98.38 38 HIS B C 1
ATOM 1255 O O . HIS B 1 38 ? 8.57 -18.531 -6.695 1 98.38 38 HIS B O 1
ATOM 1261 N N . LEU B 1 39 ? 8.344 -16.422 -7.434 1 98.5 39 LEU B N 1
ATOM 1262 C CA . LEU B 1 39 ? 7.805 -15.914 -6.176 1 98.5 39 LEU B CA 1
ATOM 1263 C C . LEU B 1 39 ? 6.344 -16.312 -6.008 1 98.5 39 LEU B C 1
ATOM 1265 O O . LEU B 1 39 ? 5.762 -16.125 -4.941 1 98.5 39 LEU B O 1
ATOM 1269 N N . GLY B 1 40 ? 5.703 -16.75 -7.078 1 98.5 40 GLY B N 1
ATOM 1270 C CA . GLY B 1 40 ? 4.324 -17.203 -7.023 1 98.5 40 GLY B CA 1
ATOM 1271 C C . GLY B 1 40 ? 3.326 -16.156 -7.461 1 98.5 40 GLY B C 1
ATOM 1272 O O . GLY B 1 40 ? 2.139 -16.25 -7.145 1 98.5 40 GLY B O 1
ATOM 1273 N N . TYR B 1 41 ? 3.785 -15.172 -8.141 1 98.69 41 TYR B N 1
ATOM 1274 C CA . TYR B 1 41 ? 2.9 -14.07 -8.5 1 98.69 41 TYR B CA 1
ATOM 1275 C C . TYR B 1 41 ? 2.539 -14.125 -9.977 1 98.69 41 TYR B C 1
ATOM 1277 O O . TYR B 1 41 ? 3.363 -14.508 -10.812 1 98.69 41 TYR B O 1
ATOM 1285 N N . PRO B 1 42 ? 1.346 -13.703 -10.25 1 98.56 42 PRO B N 1
ATOM 1286 C CA . PRO B 1 42 ? 0.93 -13.648 -11.656 1 98.56 42 PRO B CA 1
ATOM 1287 C C . PRO B 1 42 ? 1.498 -12.445 -12.398 1 98.56 42 PRO B C 1
ATOM 1289 O O . PRO B 1 42 ? 1.92 -11.469 -11.766 1 98.56 42 PRO B O 1
ATOM 1292 N N . ASP B 1 43 ? 1.398 -12.469 -13.703 1 98.12 43 ASP B N 1
ATOM 1293 C CA . ASP B 1 43 ? 1.989 -11.438 -14.547 1 98.12 43 ASP B CA 1
ATOM 1294 C C . ASP B 1 43 ? 1.277 -10.102 -14.352 1 98.12 43 ASP B C 1
ATOM 1296 O O . ASP B 1 43 ? 1.909 -9.039 -14.406 1 98.12 43 ASP B O 1
ATOM 1300 N N . TYR B 1 44 ? 0.05 -10.117 -14.234 1 98.5 44 TYR B N 1
ATOM 1301 C CA . TYR B 1 44 ? -0.663 -8.852 -14.117 1 98.5 44 TYR B CA 1
ATOM 1302 C C . TYR B 1 44 ? -0.247 -8.109 -12.852 1 98.5 44 TYR B C 1
ATOM 1304 O O . TYR B 1 44 ? -0.285 -6.875 -12.805 1 98.5 44 TYR B O 1
ATOM 1312 N N . PHE B 1 45 ? 0.112 -8.875 -11.828 1 98.75 45 PHE B N 1
ATOM 1313 C CA . PHE B 1 45 ? 0.581 -8.227 -10.609 1 98.75 45 PHE B CA 1
ATOM 1314 C C . PHE B 1 45 ? 1.927 -7.547 -10.836 1 98.75 45 PHE B C 1
ATOM 1316 O O . PHE B 1 45 ? 2.164 -6.441 -10.344 1 98.75 45 PHE B O 1
ATOM 1323 N N . ARG B 1 46 ? 2.814 -8.195 -11.492 1 98.81 46 ARG B N 1
ATOM 1324 C CA . ARG B 1 46 ? 4.094 -7.602 -11.867 1 98.81 46 ARG B CA 1
ATOM 1325 C C . ARG B 1 46 ? 3.896 -6.27 -12.57 1 98.81 46 ARG B C 1
ATOM 1327 O O . ARG B 1 46 ? 4.559 -5.281 -12.242 1 98.81 46 ARG B O 1
ATOM 1334 N N . ILE B 1 47 ? 2.992 -6.23 -13.5 1 98.75 47 ILE B N 1
ATOM 1335 C CA . ILE B 1 47 ? 2.715 -5.027 -14.273 1 98.75 47 ILE B CA 1
ATOM 1336 C C . ILE B 1 47 ? 2.119 -3.955 -13.359 1 98.75 47 ILE B C 1
ATOM 1338 O O . ILE B 1 47 ? 2.518 -2.789 -13.422 1 98.75 47 ILE B O 1
ATOM 1342 N N . GLU B 1 48 ? 1.189 -4.375 -12.555 1 98.75 48 GLU B N 1
ATOM 1343 C CA . GLU B 1 48 ? 0.585 -3.455 -11.594 1 98.75 48 GLU B CA 1
ATOM 1344 C C . GLU B 1 48 ? 1.642 -2.83 -10.688 1 98.75 48 GLU B C 1
ATOM 1346 O O . GLU B 1 48 ? 1.622 -1.621 -10.445 1 98.75 48 GLU B O 1
ATOM 1351 N N . LEU B 1 49 ? 2.521 -3.676 -10.156 1 98.81 49 LEU B N 1
ATOM 1352 C CA . LEU B 1 49 ? 3.574 -3.205 -9.258 1 98.81 49 LEU B CA 1
ATOM 1353 C C . LEU B 1 49 ? 4.5 -2.229 -9.977 1 98.81 49 LEU B C 1
ATOM 1355 O O . LEU B 1 49 ? 4.926 -1.228 -9.391 1 98.81 49 LEU B O 1
ATOM 1359 N N . ALA B 1 50 ? 4.816 -2.498 -11.227 1 98.88 50 ALA B N 1
ATOM 1360 C CA . ALA B 1 50 ? 5.645 -1.592 -12.016 1 98.88 50 ALA B CA 1
ATOM 1361 C C . ALA B 1 50 ? 4.996 -0.215 -12.133 1 98.88 50 ALA B C 1
ATOM 1363 O O . ALA B 1 50 ? 5.652 0.808 -11.922 1 98.88 50 ALA B O 1
ATOM 1364 N N . ILE B 1 51 ? 3.756 -0.175 -12.43 1 98.81 51 ILE B N 1
ATOM 1365 C CA . ILE B 1 51 ? 3.021 1.081 -12.547 1 98.81 51 ILE B CA 1
ATOM 1366 C C . ILE B 1 51 ? 3.02 1.803 -11.203 1 98.81 51 ILE B C 1
ATOM 1368 O O . ILE B 1 51 ? 3.213 3.02 -11.141 1 98.81 51 ILE B O 1
ATOM 1372 N N . GLY B 1 52 ? 2.783 1.028 -10.148 1 98.69 52 GLY B N 1
ATOM 1373 C CA . GLY B 1 52 ? 2.846 1.599 -8.812 1 98.69 52 GLY B CA 1
ATOM 1374 C C . GLY B 1 52 ? 4.191 2.221 -8.492 1 98.69 52 GLY B C 1
ATOM 1375 O O . GLY B 1 52 ? 4.258 3.312 -7.926 1 98.69 52 GLY B O 1
ATOM 1376 N N . LYS B 1 53 ? 5.254 1.53 -8.82 1 98.88 53 LYS B N 1
ATOM 1377 C CA . LYS B 1 53 ? 6.609 2.012 -8.555 1 98.88 53 LYS B CA 1
ATOM 1378 C C . LYS B 1 53 ? 6.891 3.307 -9.312 1 98.88 53 LYS B C 1
ATOM 1380 O O . LYS B 1 53 ? 7.484 4.234 -8.766 1 98.88 53 LYS B O 1
ATOM 1385 N N . ILE B 1 54 ? 6.492 3.365 -10.531 1 98.81 54 ILE B N 1
ATOM 1386 C CA . ILE B 1 54 ? 6.676 4.57 -11.336 1 98.81 54 ILE B CA 1
ATOM 1387 C C . ILE B 1 54 ? 5.906 5.73 -10.703 1 98.81 54 ILE B C 1
ATOM 1389 O O . ILE B 1 54 ? 6.461 6.816 -10.508 1 98.81 54 ILE B O 1
ATOM 1393 N N . THR B 1 55 ? 4.672 5.496 -10.414 1 98.62 55 THR B N 1
ATOM 1394 C CA . THR B 1 55 ? 3.824 6.512 -9.797 1 98.62 55 THR B CA 1
ATOM 1395 C C . THR B 1 55 ? 4.434 7.008 -8.492 1 98.62 55 THR B C 1
ATOM 1397 O O . THR B 1 55 ? 4.574 8.219 -8.281 1 98.62 55 THR B O 1
ATOM 1400 N N . GLY B 1 56 ? 4.812 6.07 -7.574 1 98.56 56 GLY B N 1
ATOM 1401 C CA . GLY B 1 56 ? 5.41 6.441 -6.301 1 98.56 56 GLY B CA 1
ATOM 1402 C C . GLY B 1 56 ? 6.688 7.246 -6.453 1 98.56 56 GLY B C 1
ATOM 1403 O O . GLY B 1 56 ? 6.914 8.203 -5.711 1 98.56 56 GLY B O 1
ATOM 1404 N N . ALA B 1 57 ? 7.496 6.828 -7.398 1 98.69 57 ALA B N 1
ATOM 1405 C CA . ALA B 1 57 ? 8.758 7.527 -7.629 1 98.69 57 ALA B CA 1
ATOM 1406 C C . ALA B 1 57 ? 8.508 8.969 -8.062 1 98.69 57 ALA B C 1
ATOM 1408 O O . ALA B 1 57 ? 9.156 9.898 -7.562 1 98.69 57 ALA B O 1
ATOM 1409 N N . ILE B 1 58 ? 7.59 9.188 -8.961 1 98 58 ILE B N 1
ATOM 1410 C CA . ILE B 1 58 ? 7.25 10.531 -9.422 1 98 58 ILE B CA 1
ATOM 1411 C C . ILE B 1 58 ? 6.727 11.367 -8.258 1 98 58 ILE B C 1
ATOM 1413 O O . ILE B 1 58 ? 7.172 12.492 -8.047 1 98 58 ILE B O 1
ATOM 1417 N N . LEU B 1 59 ? 5.859 10.766 -7.449 1 97.75 59 LEU B N 1
ATOM 1418 C CA . LEU B 1 59 ? 5.27 11.484 -6.324 1 97.75 59 LEU B CA 1
ATOM 1419 C C . LEU B 1 59 ? 6.336 11.852 -5.297 1 97.75 59 LEU B C 1
ATOM 1421 O O . LEU B 1 59 ? 6.25 12.898 -4.652 1 97.75 59 LEU B O 1
ATOM 1425 N N . LEU B 1 60 ? 7.316 11.023 -5.148 1 97.06 60 LEU B N 1
ATOM 1426 C CA . LEU B 1 60 ? 8.383 11.273 -4.184 1 97.06 60 LEU B CA 1
ATOM 1427 C C . LEU B 1 60 ? 9.273 12.43 -4.641 1 97.06 60 LEU B C 1
ATOM 1429 O O . LEU B 1 60 ? 9.781 13.188 -3.818 1 97.06 60 LEU B O 1
ATOM 1433 N N . LEU B 1 61 ? 9.438 12.57 -5.926 1 97.12 61 LEU B N 1
ATOM 1434 C CA . LEU B 1 61 ? 10.43 13.5 -6.453 1 97.12 61 LEU B CA 1
ATOM 1435 C C . LEU B 1 61 ? 9.82 14.883 -6.676 1 97.12 61 LEU B C 1
ATOM 1437 O O . LEU B 1 61 ? 10.523 15.891 -6.605 1 97.12 61 LEU B O 1
ATOM 1441 N N . VAL B 1 62 ? 8.57 14.914 -7.016 1 95.69 62 VAL B N 1
ATOM 1442 C CA . VAL B 1 62 ? 7.91 16.172 -7.348 1 95.69 62 VAL B CA 1
ATOM 1443 C C . VAL B 1 62 ? 7.449 16.875 -6.066 1 95.69 62 VAL B C 1
ATOM 1445 O O . VAL B 1 62 ? 6.977 16.219 -5.133 1 95.69 62 VAL B O 1
ATOM 1448 N N . PRO B 1 63 ? 7.707 18.219 -5.953 1 91.38 63 PRO B N 1
ATOM 1449 C CA . PRO B 1 63 ? 7.246 18.938 -4.77 1 91.38 63 PRO B CA 1
ATOM 1450 C C . PRO B 1 63 ? 5.723 18.953 -4.641 1 91.38 63 PRO B C 1
ATOM 1452 O O . PRO B 1 63 ? 5.039 19.609 -5.434 1 91.38 63 PRO B O 1
ATOM 1455 N N . LEU B 1 64 ? 5.23 18.172 -3.797 1 93.25 64 LEU B N 1
ATOM 1456 C CA . LEU B 1 64 ? 3.799 18.062 -3.543 1 93.25 64 LEU B CA 1
ATOM 1457 C C . LEU B 1 64 ? 3.49 18.266 -2.064 1 93.25 64 LEU B C 1
ATOM 1459 O O . LEU B 1 64 ? 4.398 18.5 -1.263 1 93.25 64 LEU B O 1
ATOM 1463 N N . THR B 1 65 ? 2.256 18.281 -1.777 1 93 65 THR B N 1
ATOM 1464 C CA . THR B 1 65 ? 1.833 18.453 -0.392 1 93 65 THR B CA 1
ATOM 1465 C C . THR B 1 65 ? 2.312 17.297 0.469 1 93 65 THR B C 1
ATOM 1467 O O . THR B 1 65 ? 2.553 16.203 -0.04 1 93 65 THR B O 1
ATOM 1470 N N . ALA B 1 66 ? 2.457 17.484 1.704 1 93.75 66 ALA B N 1
ATOM 1471 C CA . ALA B 1 66 ? 2.887 16.453 2.656 1 93.75 66 ALA B CA 1
ATOM 1472 C C . ALA B 1 66 ? 1.952 15.25 2.629 1 93.75 66 ALA B C 1
ATOM 1474 O O . ALA B 1 66 ? 2.396 14.109 2.768 1 93.75 66 ALA B O 1
ATOM 1475 N N . ARG B 1 67 ? 0.726 15.523 2.467 1 94.88 67 ARG B N 1
ATOM 1476 C CA . ARG B 1 67 ? -0.273 14.453 2.439 1 94.88 67 ARG B CA 1
ATOM 1477 C C . ARG B 1 67 ? -0.001 13.477 1.3 1 94.88 67 ARG B C 1
ATOM 1479 O O . ARG B 1 67 ? -0.028 12.266 1.499 1 94.88 67 ARG B O 1
ATOM 1486 N N . ILE B 1 68 ? 0.273 13.953 0.119 1 96.38 68 ILE B N 1
ATOM 1487 C CA . ILE B 1 68 ? 0.566 13.117 -1.044 1 96.38 68 ILE B CA 1
ATOM 1488 C C . ILE B 1 68 ? 1.873 12.359 -0.822 1 96.38 68 ILE B C 1
ATOM 1490 O O . ILE B 1 68 ? 1.983 11.188 -1.174 1 96.38 68 ILE B O 1
ATOM 1494 N N . LYS B 1 69 ? 2.793 13.016 -0.241 1 97.19 69 LYS B N 1
ATOM 1495 C CA . LYS B 1 69 ? 4.062 12.359 0.064 1 97.19 69 LYS B CA 1
ATOM 1496 C C . LYS B 1 69 ? 3.863 11.18 1.013 1 97.19 69 LYS B C 1
ATOM 1498 O O . LYS B 1 69 ? 4.523 10.148 0.876 1 97.19 69 LYS B O 1
ATOM 1503 N N . GLU B 1 70 ? 2.943 11.367 1.98 1 97.75 70 GLU B N 1
ATOM 1504 C CA . GLU B 1 70 ? 2.656 10.273 2.91 1 97.75 70 GLU B CA 1
ATOM 1505 C C . GLU B 1 70 ? 2.186 9.031 2.17 1 97.75 70 GLU B C 1
ATOM 1507 O O . GLU B 1 70 ? 2.545 7.91 2.539 1 97.75 70 GLU B O 1
ATOM 1512 N N . TRP B 1 71 ? 1.396 9.242 1.149 1 98.12 71 TRP B N 1
ATOM 1513 C CA . TRP B 1 71 ? 0.871 8.117 0.385 1 98.12 71 TRP B CA 1
ATOM 1514 C C . TRP B 1 71 ? 1.984 7.414 -0.384 1 98.12 71 TRP B C 1
ATOM 1516 O O . TRP B 1 71 ? 1.985 6.188 -0.503 1 98.12 71 TRP B O 1
ATOM 1526 N N . ALA B 1 72 ? 2.877 8.156 -0.954 1 98.38 72 ALA B N 1
ATOM 1527 C CA . ALA B 1 72 ? 4.02 7.574 -1.653 1 98.38 72 ALA B CA 1
ATOM 1528 C C . ALA B 1 72 ? 4.898 6.773 -0.697 1 98.38 72 ALA B C 1
ATOM 1530 O O . ALA B 1 72 ? 5.301 5.648 -1.009 1 98.38 72 ALA B O 1
ATOM 1531 N N . TYR B 1 73 ? 5.176 7.328 0.451 1 98.69 73 TYR B N 1
ATOM 1532 C CA . TYR B 1 73 ? 5.977 6.637 1.455 1 98.69 73 TYR B CA 1
ATOM 1533 C C . TYR B 1 73 ? 5.289 5.359 1.916 1 98.69 73 TYR B C 1
ATOM 1535 O O . TYR B 1 73 ? 5.938 4.32 2.078 1 98.69 73 TYR B O 1
ATOM 1543 N N . ALA B 1 74 ? 4.008 5.43 2.109 1 98.38 74 ALA B N 1
ATOM 1544 C CA . ALA B 1 74 ? 3.258 4.25 2.535 1 98.38 74 ALA B CA 1
ATOM 1545 C C . ALA B 1 74 ? 3.322 3.148 1.48 1 98.38 74 ALA B C 1
ATOM 1547 O O . ALA B 1 74 ? 3.572 1.985 1.804 1 98.38 74 ALA B O 1
ATOM 1548 N N . GLY B 1 75 ? 3.068 3.555 0.26 1 98.56 75 GLY B N 1
ATOM 1549 C CA . GLY B 1 75 ? 3.127 2.584 -0.823 1 98.56 75 GLY B CA 1
ATOM 1550 C C . GLY B 1 75 ? 4.469 1.888 -0.929 1 98.56 75 GLY B C 1
ATOM 1551 O O . GLY B 1 75 ? 4.531 0.663 -1.054 1 98.56 75 GLY B O 1
ATOM 1552 N N . PHE B 1 76 ? 5.535 2.619 -0.846 1 98.88 76 PHE B N 1
ATOM 1553 C CA . PHE B 1 76 ? 6.863 2.029 -0.977 1 98.88 76 PHE B CA 1
ATOM 1554 C C . PHE B 1 76 ? 7.219 1.219 0.263 1 98.88 76 PHE B C 1
ATOM 1556 O O . PHE B 1 76 ? 7.887 0.187 0.166 1 98.88 76 PHE B O 1
ATOM 1563 N N . ALA B 1 77 ? 6.859 1.694 1.429 1 98.81 77 ALA B N 1
ATOM 1564 C CA . ALA B 1 77 ? 7.102 0.906 2.633 1 98.81 77 ALA B CA 1
ATOM 1565 C C . ALA B 1 77 ? 6.426 -0.459 2.541 1 98.81 77 ALA B C 1
ATOM 1567 O O . ALA B 1 77 ? 7.039 -1.485 2.844 1 98.81 77 ALA B O 1
ATOM 1568 N N . ILE B 1 78 ? 5.164 -0.448 2.105 1 98.62 78 ILE B N 1
ATOM 1569 C CA . ILE B 1 78 ? 4.422 -1.693 1.939 1 98.62 78 ILE B CA 1
ATOM 1570 C C . ILE B 1 78 ? 5.113 -2.574 0.904 1 98.62 78 ILE B C 1
ATOM 1572 O O . ILE B 1 78 ? 5.266 -3.781 1.106 1 98.62 78 ILE B O 1
ATOM 1576 N N . THR B 1 79 ? 5.562 -1.963 -0.188 1 98.75 79 THR B N 1
ATOM 1577 C CA . THR B 1 79 ? 6.234 -2.697 -1.255 1 98.75 79 THR B CA 1
ATOM 1578 C C . THR B 1 79 ? 7.504 -3.369 -0.734 1 98.75 79 THR B C 1
ATOM 1580 O O . THR B 1 79 ? 7.73 -4.555 -0.982 1 98.75 79 THR B O 1
ATOM 1583 N N . PHE B 1 80 ? 8.305 -2.703 0.009 1 98.88 80 PHE B N 1
ATOM 1584 C CA . PHE B 1 80 ? 9.586 -3.227 0.456 1 98.88 80 PHE B CA 1
ATOM 1585 C C . PHE B 1 80 ? 9.398 -4.301 1.521 1 98.88 80 PHE B C 1
ATOM 1587 O O . PHE B 1 80 ? 10.102 -5.312 1.522 1 98.88 80 PHE B O 1
ATOM 1594 N N . VAL B 1 81 ? 8.492 -4.098 2.436 1 98.75 81 VAL B N 1
ATOM 1595 C CA . VAL B 1 81 ? 8.195 -5.125 3.43 1 98.75 81 VAL B CA 1
ATOM 1596 C C . VAL B 1 81 ? 7.676 -6.383 2.732 1 98.75 81 VAL B C 1
ATOM 1598 O O . VAL B 1 81 ? 8.102 -7.492 3.055 1 98.75 81 VAL B O 1
ATOM 1601 N N . SER B 1 82 ? 6.781 -6.215 1.787 1 98.81 82 SER B N 1
ATOM 1602 C CA . SER B 1 82 ? 6.211 -7.344 1.056 1 98.81 82 SER B CA 1
ATOM 1603 C C . SER B 1 82 ? 7.281 -8.078 0.256 1 98.81 82 SER B C 1
ATOM 1605 O O . SER B 1 82 ? 7.258 -9.312 0.161 1 98.81 82 SER B O 1
ATOM 1607 N N . ALA B 1 83 ? 8.172 -7.316 -0.383 1 98.75 83 ALA B N 1
ATOM 1608 C CA . ALA B 1 83 ? 9.258 -7.938 -1.133 1 98.75 83 ALA B CA 1
ATOM 1609 C C . ALA B 1 83 ? 10.133 -8.797 -0.222 1 98.75 83 ALA B C 1
ATOM 1611 O O . ALA B 1 83 ? 10.516 -9.906 -0.591 1 98.75 83 ALA B O 1
ATOM 1612 N N . PHE B 1 84 ? 10.445 -8.281 0.934 1 98.81 84 PHE B N 1
ATOM 1613 C CA . PHE B 1 84 ? 11.211 -9.055 1.9 1 98.81 84 PHE B CA 1
ATOM 1614 C C . PHE B 1 84 ? 10.5 -10.359 2.238 1 98.81 84 PHE B C 1
ATOM 1616 O O . PHE B 1 84 ? 11.117 -11.422 2.264 1 98.81 84 PHE B O 1
ATOM 1623 N N . ILE B 1 85 ? 9.227 -10.336 2.496 1 98.75 85 ILE B N 1
ATOM 1624 C CA . ILE B 1 85 ? 8.43 -11.508 2.836 1 98.75 85 ILE B CA 1
ATOM 1625 C C . ILE B 1 85 ? 8.43 -12.484 1.662 1 98.75 85 ILE B C 1
ATOM 1627 O O . ILE B 1 85 ? 8.602 -13.688 1.85 1 98.75 85 ILE B O 1
ATOM 1631 N N . ALA B 1 86 ? 8.219 -11.977 0.458 1 98.75 86 ALA B N 1
ATOM 1632 C CA . ALA B 1 86 ? 8.156 -12.82 -0.733 1 98.75 86 ALA B CA 1
ATOM 1633 C C . ALA B 1 86 ? 9.461 -13.578 -0.937 1 98.75 86 ALA B C 1
ATOM 1635 O O . ALA B 1 86 ? 9.453 -14.797 -1.15 1 98.75 86 ALA B O 1
ATOM 1636 N N . HIS B 1 87 ? 10.586 -12.891 -0.905 1 98.75 87 HIS B N 1
ATOM 1637 C CA . HIS B 1 87 ? 11.883 -13.531 -1.095 1 98.75 87 HIS B CA 1
ATOM 1638 C C . HIS B 1 87 ? 12.156 -14.555 0.006 1 98.75 87 HIS B C 1
ATOM 1640 O O . HIS B 1 87 ? 12.719 -15.617 -0.255 1 98.75 87 HIS B O 1
ATOM 1646 N N . SER B 1 88 ? 11.812 -14.242 1.236 1 98.69 88 SER B N 1
ATOM 1647 C CA . SER B 1 88 ? 12.016 -15.148 2.357 1 98.69 88 SER B CA 1
ATOM 1648 C C . SER B 1 88 ? 11.141 -16.391 2.227 1 98.69 88 SER B C 1
ATOM 1650 O O . SER B 1 88 ? 11.617 -17.516 2.408 1 98.69 88 SER B O 1
ATOM 1652 N N . ALA B 1 89 ? 9.867 -16.219 1.889 1 98.38 89 ALA B N 1
ATOM 1653 C CA . ALA B 1 89 ? 8.922 -17.312 1.772 1 98.38 89 ALA B CA 1
ATOM 1654 C C . ALA B 1 89 ? 9.273 -18.219 0.599 1 98.38 89 ALA B C 1
ATOM 1656 O O . ALA B 1 89 ? 8.938 -19.406 0.604 1 98.38 89 ALA B O 1
ATOM 1657 N N . SER B 1 90 ? 9.938 -17.656 -0.363 1 98.12 90 SER B N 1
ATOM 1658 C CA . SER B 1 90 ? 10.258 -18.422 -1.571 1 98.12 90 SER B CA 1
ATOM 1659 C C . SER B 1 90 ? 11.625 -19.078 -1.467 1 98.12 90 SER B C 1
ATOM 1661 O O . SER B 1 90 ? 12.094 -19.703 -2.424 1 98.12 90 SER B O 1
ATOM 1663 N N . GLY B 1 91 ? 12.289 -18.797 -0.329 1 98 91 GLY B N 1
ATOM 1664 C CA . GLY B 1 91 ? 13.555 -19.469 -0.084 1 98 91 GLY B CA 1
ATOM 1665 C C . GLY B 1 91 ? 14.711 -18.875 -0.856 1 98 91 GLY B C 1
ATOM 1666 O O . GLY B 1 91 ? 15.68 -19.562 -1.181 1 98 91 GLY B O 1
ATOM 1667 N N . ASP B 1 92 ? 14.578 -17.672 -1.11 1 98.31 92 ASP B N 1
ATOM 1668 C CA . ASP B 1 92 ? 15.641 -17.016 -1.863 1 98.31 92 ASP B CA 1
ATOM 1669 C C . ASP B 1 92 ? 16.891 -16.828 -1.001 1 98.31 92 ASP B C 1
ATOM 1671 O O . ASP B 1 92 ? 16.797 -16.781 0.228 1 98.31 92 ASP B O 1
ATOM 1675 N N . PRO B 1 93 ? 18.062 -16.641 -1.652 1 98.25 93 PRO B N 1
ATOM 1676 C CA . PRO B 1 93 ? 19.297 -16.391 -0.9 1 98.25 93 PRO B CA 1
ATOM 1677 C C . PRO B 1 93 ? 19.25 -15.102 -0.089 1 98.25 93 PRO B C 1
ATOM 1679 O O . PRO B 1 93 ? 18.422 -14.234 -0.365 1 98.25 93 PRO B O 1
ATOM 1682 N N . VAL B 1 94 ? 20.078 -14.945 0.86 1 97.56 94 VAL B N 1
ATOM 1683 C CA . VAL B 1 94 ? 20.094 -13.875 1.852 1 97.56 94 VAL B CA 1
ATOM 1684 C C . VAL B 1 94 ? 20.219 -12.523 1.152 1 97.56 94 VAL B C 1
ATOM 1686 O O . VAL B 1 94 ? 19.484 -11.578 1.474 1 97.56 94 VAL B O 1
ATOM 1689 N N . PRO B 1 95 ? 21.062 -12.367 0.14 1 97.38 95 PRO B N 1
ATOM 1690 C CA . PRO B 1 95 ? 21.188 -11.055 -0.499 1 97.38 95 PRO B CA 1
ATOM 1691 C C . PRO B 1 95 ? 19.859 -10.578 -1.111 1 97.38 95 PRO B C 1
ATOM 1693 O O . PRO B 1 95 ? 19.547 -9.391 -1.043 1 97.38 95 PRO B O 1
ATOM 1696 N N . ASN B 1 96 ? 19.094 -11.469 -1.71 1 96.94 96 ASN B N 1
ATOM 1697 C CA . ASN B 1 96 ? 17.797 -11.125 -2.287 1 96.94 96 ASN B CA 1
ATOM 1698 C C . ASN B 1 96 ? 16.797 -10.68 -1.215 1 96.94 96 ASN B C 1
ATOM 1700 O O . ASN B 1 96 ? 15.969 -9.805 -1.458 1 96.94 96 ASN B O 1
ATOM 1704 N N . ARG B 1 97 ? 16.906 -11.273 -0.03 1 98.06 97 ARG B N 1
ATOM 1705 C CA . ARG B 1 97 ? 16.031 -10.953 1.086 1 98.06 97 ARG B CA 1
ATOM 1706 C C . ARG B 1 97 ? 16.391 -9.602 1.702 1 98.06 97 ARG B C 1
ATOM 1708 O O . ARG B 1 97 ? 15.508 -8.859 2.135 1 98.06 97 ARG B O 1
ATOM 1715 N N . LEU B 1 98 ? 17.641 -9.25 1.674 1 98.12 98 LEU B N 1
ATOM 1716 C CA . LEU B 1 98 ? 18.109 -8.07 2.385 1 98.12 98 LEU B CA 1
ATOM 1717 C C . LEU B 1 98 ? 17.969 -6.816 1.528 1 98.12 98 LEU B C 1
ATOM 1719 O O . LEU B 1 98 ? 17.828 -5.711 2.057 1 98.12 98 LEU B O 1
ATOM 1723 N N . MET B 1 99 ? 17.984 -6.984 0.277 1 98.06 99 MET B N 1
ATOM 1724 C CA . MET B 1 99 ? 17.953 -5.82 -0.608 1 98.06 99 MET B CA 1
ATOM 1725 C C . MET B 1 99 ? 16.719 -4.957 -0.331 1 98.06 99 MET B C 1
ATOM 1727 O O . MET B 1 99 ? 16.844 -3.748 -0.123 1 98.06 99 MET B O 1
ATOM 1731 N N . PRO B 1 100 ? 15.523 -5.523 -0.31 1 98.62 100 PRO B N 1
ATOM 1732 C CA . PRO B 1 100 ? 14.367 -4.676 -0.012 1 98.62 100 PRO B CA 1
ATOM 1733 C C . PRO B 1 100 ? 14.484 -3.984 1.347 1 98.62 100 PRO B C 1
ATOM 1735 O O . PRO B 1 100 ? 13.977 -2.873 1.521 1 98.62 100 PRO B O 1
ATOM 1738 N N . LEU B 1 101 ? 15.125 -4.551 2.299 1 98.75 101 LEU B N 1
ATOM 1739 C CA . LEU B 1 101 ? 15.289 -3.936 3.611 1 98.75 101 LEU B CA 1
ATOM 1740 C C . LEU B 1 101 ? 16.234 -2.74 3.535 1 98.75 101 LEU B C 1
ATOM 1742 O O . LEU B 1 101 ? 16.062 -1.759 4.262 1 98.75 101 LEU B O 1
ATOM 1746 N N . ILE B 1 102 ? 17.25 -2.883 2.746 1 98.75 102 ILE B N 1
ATOM 1747 C CA . ILE B 1 102 ? 18.172 -1.763 2.529 1 98.75 102 ILE B CA 1
ATOM 1748 C C . ILE B 1 102 ? 17.391 -0.566 1.982 1 98.75 102 ILE B C 1
ATOM 1750 O O . ILE B 1 102 ? 17.531 0.554 2.479 1 98.75 102 ILE B O 1
ATOM 1754 N N . PHE B 1 103 ? 16.516 -0.814 1.05 1 98.69 103 PHE B N 1
ATOM 1755 C CA . PHE B 1 103 ? 15.734 0.266 0.471 1 98.69 103 PHE B CA 1
ATOM 1756 C C . PHE B 1 103 ? 14.711 0.785 1.474 1 98.69 103 PHE B C 1
ATOM 1758 O O . PHE B 1 103 ? 14.383 1.975 1.48 1 98.69 103 PHE B O 1
ATOM 1765 N N . LEU B 1 104 ? 14.234 -0.117 2.311 1 98.88 104 LEU B N 1
ATOM 1766 C CA . LEU B 1 104 ? 13.336 0.327 3.367 1 98.88 104 LEU B CA 1
ATOM 1767 C C . LEU B 1 104 ? 14.047 1.277 4.324 1 98.88 104 LEU B C 1
ATOM 1769 O O . LEU B 1 104 ? 13.477 2.289 4.742 1 98.88 104 LEU B O 1
ATOM 1773 N N . ILE B 1 105 ? 15.297 0.992 4.66 1 98.88 105 ILE B N 1
ATOM 1774 C CA . ILE B 1 105 ? 16.078 1.854 5.539 1 98.88 105 ILE B CA 1
ATOM 1775 C C . ILE B 1 105 ? 16.297 3.209 4.875 1 98.88 105 ILE B C 1
ATOM 1777 O O . ILE B 1 105 ? 16.125 4.254 5.508 1 98.88 105 ILE B O 1
ATOM 1781 N N . LEU B 1 106 ? 16.672 3.213 3.613 1 98.88 106 LEU B N 1
ATOM 1782 C CA . LEU B 1 106 ? 16.828 4.465 2.881 1 98.88 106 LEU B CA 1
ATOM 1783 C C . LEU B 1 106 ? 15.531 5.266 2.877 1 98.88 106 LEU B C 1
ATOM 1785 O O . LEU B 1 106 ? 15.555 6.488 3.031 1 98.88 106 LEU B O 1
ATOM 1789 N N . LEU B 1 107 ? 14.43 4.57 2.691 1 98.94 107 LEU B N 1
ATOM 1790 C CA . LEU B 1 107 ? 13.125 5.227 2.691 1 98.94 107 LEU B CA 1
ATOM 1791 C C . LEU B 1 107 ? 12.836 5.855 4.047 1 98.94 107 LEU B C 1
ATOM 1793 O O . LEU B 1 107 ? 12.289 6.961 4.121 1 98.94 107 LEU B O 1
ATOM 1797 N N . ILE B 1 108 ? 13.148 5.129 5.109 1 98.88 108 ILE B N 1
ATOM 1798 C CA . ILE B 1 108 ? 12.922 5.621 6.465 1 98.88 108 ILE B CA 1
ATOM 1799 C C . ILE B 1 108 ? 13.75 6.883 6.699 1 98.88 108 ILE B C 1
ATOM 1801 O O . ILE B 1 108 ? 13.25 7.863 7.254 1 98.88 108 ILE B O 1
ATOM 1805 N N . VAL B 1 109 ? 15 6.863 6.273 1 98.81 109 VAL B N 1
ATOM 1806 C CA . VAL B 1 109 ? 15.859 8.039 6.414 1 98.81 109 VAL B CA 1
ATOM 1807 C C . VAL B 1 109 ? 15.281 9.195 5.605 1 98.81 109 VAL B C 1
ATOM 1809 O O . VAL B 1 109 ? 15.211 10.328 6.094 1 98.81 109 VAL B O 1
ATOM 1812 N N . SER B 1 110 ? 14.898 8.938 4.387 1 98.69 110 SER B N 1
ATOM 1813 C CA . SER B 1 110 ? 14.242 9.953 3.561 1 98.69 110 SER B CA 1
ATOM 1814 C C . SER B 1 110 ? 13.031 10.547 4.27 1 98.69 110 SER B C 1
ATOM 1816 O O . SER B 1 110 ? 12.867 11.766 4.305 1 98.69 110 SER B O 1
ATOM 1818 N N . TYR B 1 111 ? 12.242 9.68 4.863 1 98.62 111 TYR B N 1
ATOM 1819 C CA . TYR B 1 111 ? 11.016 10.086 5.535 1 98.62 111 TYR B CA 1
ATOM 1820 C C . TYR B 1 111 ? 11.312 10.977 6.73 1 98.62 111 TYR B C 1
ATOM 1822 O O . TYR B 1 111 ? 10.672 12.023 6.91 1 98.62 111 TYR B O 1
ATOM 1830 N N . ILE B 1 112 ? 12.234 10.586 7.559 1 98.19 112 ILE B N 1
ATOM 1831 C CA . ILE B 1 112 ? 12.594 11.32 8.766 1 98.19 112 ILE B CA 1
ATOM 1832 C C . ILE B 1 112 ? 13.133 12.695 8.383 1 98.19 112 ILE B C 1
ATOM 1834 O O . ILE B 1 112 ? 12.742 13.711 8.969 1 98.19 112 ILE B O 1
ATOM 1838 N N . THR B 1 113 ? 14.016 12.719 7.402 1 97.75 113 THR B N 1
ATOM 1839 C CA . THR B 1 113 ? 14.617 13.992 7.008 1 97.75 113 THR B CA 1
ATOM 1840 C C . THR B 1 113 ? 13.602 14.875 6.289 1 97.75 113 THR B C 1
ATOM 1842 O O . THR B 1 113 ? 13.664 16.094 6.379 1 97.75 113 THR B O 1
ATOM 1845 N N . TYR B 1 114 ? 12.648 14.266 5.551 1 96.81 114 TYR B N 1
ATOM 1846 C CA . TYR B 1 114 ? 11.555 15.008 4.941 1 96.81 114 TYR B CA 1
ATOM 1847 C C . TYR B 1 114 ? 10.766 15.781 5.996 1 96.81 114 TYR B C 1
ATOM 1849 O O . TYR B 1 114 ? 10.539 16.984 5.855 1 96.81 114 TYR B O 1
ATOM 1857 N N . HIS B 1 115 ? 10.414 15.156 7.094 1 95.81 115 HIS B N 1
ATOM 1858 C CA . HIS B 1 115 ? 9.586 15.773 8.125 1 95.81 115 HIS B CA 1
ATOM 1859 C C . HIS B 1 115 ? 10.398 16.75 8.969 1 95.81 115 HIS B C 1
ATOM 1861 O O . HIS B 1 115 ? 9.852 17.734 9.477 1 95.81 115 HIS B O 1
ATOM 1867 N N . LYS B 1 116 ? 11.688 16.484 9.102 1 94.62 116 LYS B N 1
ATOM 1868 C CA . LYS B 1 116 ? 12.555 17.438 9.789 1 94.62 116 LYS B CA 1
ATOM 1869 C C . LYS B 1 116 ? 12.617 18.766 9.039 1 94.62 116 LYS B C 1
ATOM 1871 O O . LYS B 1 116 ? 12.617 19.844 9.656 1 94.62 116 LYS B O 1
ATOM 1876 N N . GLN B 1 117 ? 12.641 18.734 7.762 1 92.19 117 GLN B N 1
ATOM 1877 C CA . GLN B 1 117 ? 12.688 19.938 6.945 1 92.19 117 GLN B CA 1
ATOM 1878 C C . GLN B 1 117 ? 11.367 20.719 7.027 1 92.19 117 GLN B C 1
ATOM 1880 O O . GLN B 1 117 ? 11.367 21.938 7.012 1 92.19 117 GLN B O 1
ATOM 1885 N N . ARG B 1 118 ? 10.312 20.031 7.07 1 88.44 118 ARG B N 1
ATOM 1886 C CA . ARG B 1 118 ? 9 20.672 7.09 1 88.44 118 ARG B CA 1
ATOM 1887 C C . ARG B 1 118 ? 8.75 21.359 8.43 1 88.44 118 ARG B C 1
ATOM 1889 O O . ARG B 1 118 ? 8.031 22.359 8.492 1 88.44 118 ARG B O 1
ATOM 1896 N N . LYS B 1 119 ? 9.195 20.828 9.438 1 84.25 119 LYS B N 1
ATOM 1897 C CA . LYS B 1 119 ? 9.055 21.453 10.75 1 84.25 119 LYS B CA 1
ATOM 1898 C C . LYS B 1 119 ? 9.859 22.734 10.828 1 84.25 119 LYS B C 1
ATOM 1900 O O . LYS B 1 119 ? 9.453 23.688 11.492 1 84.25 119 LYS B O 1
ATOM 1905 N N . THR B 1 120 ? 10.875 22.812 10.109 1 74.25 120 THR B N 1
ATOM 1906 C CA . THR B 1 120 ? 11.734 23.984 10.164 1 74.25 120 THR B CA 1
ATOM 1907 C C . THR B 1 120 ? 11.195 25.094 9.266 1 74.25 120 THR B C 1
ATOM 1909 O O . THR B 1 120 ? 11.453 26.281 9.5 1 74.25 120 THR B O 1
ATOM 1912 N N . THR B 1 121 ? 10.5 24.656 8.211 1 64.12 121 THR B N 1
ATOM 1913 C CA . THR B 1 121 ? 10 25.672 7.301 1 64.12 121 THR B CA 1
ATOM 1914 C C . THR B 1 121 ? 8.719 26.297 7.84 1 64.12 121 THR B C 1
ATOM 1916 O O . THR B 1 121 ? 8.406 27.453 7.531 1 64.12 121 THR B O 1
ATOM 1919 N N . VAL B 1 122 ? 7.871 25.625 8.609 1 59.03 122 VAL B N 1
ATOM 1920 C CA . VAL B 1 122 ? 6.648 26.188 9.164 1 59.03 122 VAL B CA 1
ATOM 1921 C C . VAL B 1 122 ? 6.984 27.062 10.375 1 59.03 122 VAL B C 1
ATOM 1923 O O . VAL B 1 122 ? 6.141 27.812 10.859 1 59.03 122 VAL B O 1
ATOM 1926 N N . GLN B 1 123 ? 8.117 27.047 11.023 1 43.56 123 GLN B N 1
ATOM 1927 C CA . GLN B 1 123 ? 8.484 28.016 12.055 1 43.56 123 GLN B CA 1
ATOM 1928 C C . GLN B 1 123 ? 9.055 29.281 11.445 1 43.56 123 GLN B C 1
ATOM 1930 O O . GLN B 1 123 ? 9.812 29.234 10.477 1 43.56 123 GLN B O 1
#

Radius of gyration: 18.91 Å; Cα contacts (8 Å, |Δi|>4): 259; chains: 2; bounding box: 47×51×38 Å

Foldseek 3Di:
DVVLVVLLCVLLVVLLVVLLVQLVCLPPPVVNCVVCVLLVHHSVVSNVSSVLSNVLSVQSVDDDDPVSVVVSLVSLLVVLVVQLVSCVVSVHDPVSNCVSVVNNVSSVSSVVSVVVVVVVVVD/DVVLVVLLCVLLVVLLVVLLVQLVCLVPPVVNCVVCVLLVHHSVVSNVSSVLSNVLSVQSVDDDDPVSVVVSLVSLLVVLVVQLVSCVVSPHDPVSNCVSVVNNVSSVSSVVSVVVVVVVVVD